Protein AF-A0A8H3IGP3-F1 (afdb_monomer_lite)

Foldseek 3Di:
DPQLCDPPCLQVVLCVVVCVPDDPPVDPFDDDFDDDPPDPDRPDNRDRPLLLVLLQLLCCVPVVGNCPVLLVLLVVPPDSVCLVVPAPADVQSVVLDDPHGDDDPVLNLSNARLRDFPCPVVLLVVQLQDDQDPFLDDDPPDDDPPPPQPLLVDDPVVVVVVLLPDAPVVLVVVCVVHVNSVGDDQVSLLVNCCVVPVLPVVSVVHDPVRGSSSVSSCCVPPVPPVRSSSVNNSRSSSSSNVSVVVSVVCVVVVVGDD

Radius of gyration: 22.92 Å; chains: 1; bounding box: 66×36×63 Å

Sequence (258 aa):
MGLIAYLMITSFYVVSSALKDQNPEQNSLTETSKTDEDAGGWCGLPFHPTCFEIFKKVSLLRLRSIDVQGFWSWRLLDDVNRFFEELPRELALTNGQGGMWHHEPGCEYLAANSVKVPGLPALLKAAETGSASKCIFPVPKDGKASDRDPFANFLAEIQFMIIDYLPAKDIASLRLCTRAVRQLPSILFRRLLLEEMPWMWEVKDMDVAKVDWHSFYFTVKFCRPDLKVLRNRKRVWKDVDEIVRRIEQLRSRGKIGS

Organism: NCBI:txid1903189

InterPro domains:
  IPR036047 F-box-like domain superfamily [SSF81383] (142-219)

Structure (mmCIF, N/CA/C/O backbone):
data_AF-A0A8H3IGP3-F1
#
_entry.id   AF-A0A8H3IGP3-F1
#
loop_
_atom_site.group_PDB
_atom_site.id
_atom_site.type_symbol
_atom_site.label_atom_id
_atom_site.label_alt_id
_atom_site.label_comp_id
_atom_site.label_asym_id
_atom_site.label_entity_id
_atom_site.label_seq_id
_atom_site.pdbx_PDB_ins_code
_atom_site.Cartn_x
_atom_site.Cartn_y
_atom_site.Cartn_z
_atom_site.occupancy
_atom_site.B_iso_or_equiv
_atom_site.auth_seq_id
_atom_site.auth_comp_id
_atom_site.auth_asym_id
_atom_site.auth_atom_id
_atom_site.pdbx_PDB_model_num
ATOM 1 N N . MET A 1 1 ? 19.200 10.216 -27.634 1.00 26.03 1 MET A N 1
ATOM 2 C CA . MET A 1 1 ? 19.762 9.021 -26.956 1.00 26.03 1 MET A CA 1
ATOM 3 C C . MET A 1 1 ? 19.964 9.234 -25.441 1.00 26.03 1 MET A C 1
ATOM 5 O O . MET A 1 1 ? 20.829 8.599 -24.863 1.00 26.03 1 MET A O 1
ATOM 9 N N . GLY A 1 2 ? 19.190 10.099 -24.762 1.00 29.45 2 GLY A N 1
ATOM 10 C CA . GLY A 1 2 ? 19.584 10.599 -23.428 1.00 29.45 2 GLY A CA 1
ATOM 11 C C . GLY A 1 2 ? 18.451 10.855 -22.433 1.00 29.45 2 GLY A C 1
ATOM 12 O O . GLY A 1 2 ? 18.566 11.764 -21.627 1.00 29.45 2 GLY A O 1
ATOM 13 N N . LEU A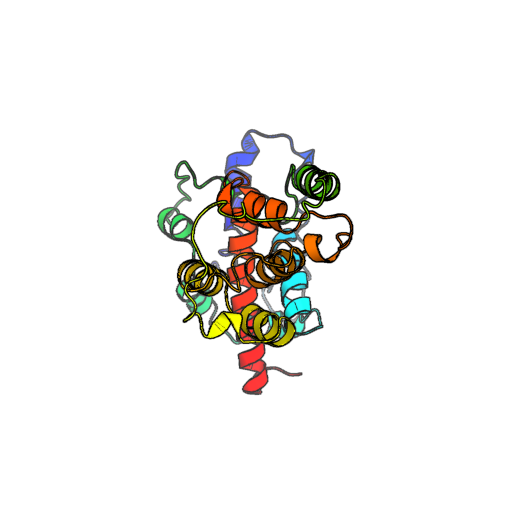 1 3 ? 17.355 10.095 -22.490 1.00 29.17 3 LEU A N 1
ATOM 14 C CA . LEU A 1 3 ? 16.208 10.287 -21.582 1.00 29.17 3 LEU A CA 1
ATOM 15 C C . LEU A 1 3 ? 15.751 9.009 -20.874 1.00 29.17 3 LEU A C 1
ATOM 17 O O . LEU A 1 3 ? 15.033 9.079 -19.888 1.00 29.17 3 LEU A O 1
ATOM 21 N N . ILE A 1 4 ? 16.247 7.843 -21.291 1.00 31.19 4 ILE A N 1
ATOM 22 C CA . ILE A 1 4 ? 15.875 6.537 -20.724 1.00 31.19 4 ILE A CA 1
ATOM 23 C C . ILE A 1 4 ? 16.269 6.432 -19.232 1.00 31.19 4 ILE A C 1
ATOM 25 O O . ILE A 1 4 ? 15.621 5.740 -18.457 1.00 31.19 4 ILE A O 1
ATOM 29 N N . ALA A 1 5 ? 17.269 7.205 -18.813 1.00 36.34 5 ALA A N 1
ATOM 30 C CA . ALA A 1 5 ? 17.799 7.304 -17.458 1.00 36.34 5 ALA A CA 1
ATOM 31 C C . ALA A 1 5 ? 16.848 7.904 -16.392 1.00 36.34 5 ALA A C 1
ATOM 33 O O . ALA A 1 5 ? 17.040 7.683 -15.197 1.00 36.34 5 ALA A O 1
ATOM 34 N N . TYR A 1 6 ? 15.838 8.692 -16.765 1.00 41.47 6 TYR A N 1
ATOM 35 C CA . TYR A 1 6 ? 15.361 9.757 -15.869 1.00 41.47 6 TYR A CA 1
ATOM 36 C C . TYR A 1 6 ? 14.462 9.328 -14.694 1.00 41.47 6 TYR A C 1
ATOM 38 O O . TYR A 1 6 ? 14.334 10.074 -13.729 1.00 41.47 6 TYR A O 1
ATOM 46 N N . LEU A 1 7 ? 13.866 8.132 -14.728 1.00 40.16 7 LEU A N 1
ATOM 47 C CA . LEU A 1 7 ? 13.000 7.635 -13.640 1.00 40.16 7 LEU A CA 1
ATOM 48 C C . LEU A 1 7 ? 13.732 6.823 -12.573 1.00 40.16 7 LEU A C 1
ATOM 50 O O . LEU A 1 7 ? 13.187 6.539 -11.509 1.00 40.16 7 LEU A O 1
ATOM 54 N N . MET A 1 8 ? 14.976 6.458 -12.860 1.00 40.56 8 MET A N 1
ATOM 55 C CA . MET A 1 8 ? 15.796 5.584 -12.022 1.00 40.56 8 MET A CA 1
ATOM 56 C C . MET A 1 8 ? 17.077 6.267 -11.582 1.00 40.56 8 MET A C 1
ATOM 58 O O . MET A 1 8 ? 17.562 6.031 -10.473 1.00 40.56 8 MET A O 1
ATOM 62 N N . ILE A 1 9 ? 17.524 7.244 -12.374 1.00 39.56 9 ILE A N 1
ATOM 63 C CA . ILE A 1 9 ? 18.550 8.187 -11.968 1.00 39.56 9 ILE A CA 1
ATOM 64 C C . ILE A 1 9 ? 18.095 9.128 -10.839 1.00 39.56 9 ILE A C 1
ATOM 66 O O . ILE A 1 9 ? 18.927 9.575 -10.059 1.00 39.56 9 ILE A O 1
ATOM 70 N N . THR A 1 10 ? 16.798 9.354 -10.631 1.00 42.22 10 THR A N 1
ATOM 71 C CA . THR A 1 10 ? 16.305 10.149 -9.488 1.00 42.22 10 THR A CA 1
ATOM 72 C C . THR A 1 10 ? 16.698 9.577 -8.126 1.00 42.22 10 THR A C 1
ATOM 74 O O . THR A 1 10 ? 16.877 10.340 -7.183 1.00 42.22 10 THR A O 1
ATOM 77 N N . SER A 1 11 ? 16.890 8.255 -8.015 1.00 34.97 11 SER A N 1
ATOM 78 C CA . SER A 1 11 ? 17.558 7.678 -6.844 1.00 34.97 11 SER A CA 1
ATOM 79 C C . SER A 1 11 ? 19.082 7.712 -6.993 1.00 34.97 11 SER A C 1
ATOM 81 O O . SER A 1 11 ? 19.737 8.090 -6.037 1.00 34.97 11 SER A O 1
ATOM 83 N N . PHE A 1 12 ? 19.671 7.429 -8.163 1.00 33.16 12 PHE A N 1
ATOM 84 C CA . PHE A 1 12 ? 21.139 7.421 -8.332 1.00 33.16 12 PHE A CA 1
ATOM 85 C C . PHE A 1 12 ? 21.844 8.779 -8.186 1.00 33.16 12 PHE A C 1
ATOM 87 O O . PHE A 1 12 ? 22.931 8.802 -7.625 1.00 33.16 12 PHE A O 1
ATOM 94 N N . TYR A 1 13 ? 21.307 9.899 -8.676 1.00 32.84 13 TYR A N 1
ATOM 95 C CA . TYR A 1 13 ? 22.006 11.194 -8.619 1.00 32.84 13 TYR A CA 1
ATOM 96 C C . TYR A 1 13 ? 21.892 11.849 -7.243 1.00 32.84 13 TYR A C 1
ATOM 98 O O . TYR A 1 13 ? 22.878 12.391 -6.754 1.00 32.84 13 TYR A O 1
ATOM 106 N N . VAL A 1 14 ? 20.733 11.728 -6.582 1.00 33.72 14 VAL A N 1
ATOM 107 C CA . VAL A 1 14 ? 20.566 12.204 -5.198 1.00 33.72 14 VAL A CA 1
ATOM 108 C C . VAL A 1 14 ? 21.409 11.358 -4.241 1.00 33.72 14 VAL A C 1
ATOM 110 O O . VAL A 1 14 ? 22.055 11.895 -3.346 1.00 33.72 14 VAL A O 1
ATOM 113 N N . VAL A 1 15 ? 21.476 10.043 -4.474 1.00 33.34 15 VAL A N 1
ATOM 114 C CA . VAL A 1 15 ? 22.382 9.143 -3.755 1.00 33.34 15 VAL A CA 1
ATOM 115 C C . VAL A 1 15 ? 23.840 9.484 -4.095 1.00 33.34 15 VAL A C 1
ATOM 117 O O . VAL A 1 15 ? 24.618 9.697 -3.186 1.00 33.34 15 VAL A O 1
ATOM 120 N N . SER A 1 16 ? 24.235 9.692 -5.352 1.00 28.70 16 SER A N 1
ATOM 121 C CA . SER A 1 16 ? 25.622 10.048 -5.715 1.00 28.70 16 SER A CA 1
ATOM 122 C C . SER A 1 16 ? 26.098 11.392 -5.136 1.00 28.70 16 SER A C 1
ATOM 124 O O . SER A 1 16 ? 27.253 11.496 -4.721 1.00 28.70 16 SER A O 1
ATOM 126 N N . SER A 1 17 ? 25.233 12.411 -5.049 1.00 29.52 17 SER A N 1
ATOM 127 C CA . SER A 1 17 ? 25.586 13.692 -4.423 1.00 29.52 17 SER A CA 1
ATOM 128 C C . SER A 1 17 ? 25.601 13.627 -2.893 1.00 29.52 17 SER A C 1
ATOM 130 O O . SER A 1 17 ? 26.438 14.284 -2.285 1.00 29.52 17 SER A O 1
ATOM 132 N N . ALA A 1 18 ? 24.715 12.835 -2.275 1.00 32.16 18 ALA A N 1
ATOM 133 C CA . ALA A 1 18 ? 24.644 12.664 -0.818 1.00 32.16 18 ALA A CA 1
ATOM 134 C C . ALA A 1 18 ? 25.643 11.623 -0.267 1.00 32.16 18 ALA A C 1
ATOM 136 O O . ALA A 1 18 ? 26.016 11.678 0.901 1.00 32.16 18 ALA A O 1
ATOM 137 N N . LEU A 1 19 ? 26.098 10.679 -1.096 1.00 32.84 19 LEU A N 1
ATOM 138 C CA . LEU A 1 19 ? 27.043 9.619 -0.728 1.00 32.84 19 LEU A CA 1
ATOM 139 C C . LEU A 1 19 ? 28.511 10.028 -0.808 1.00 32.84 19 LEU A C 1
ATOM 141 O O . LEU A 1 19 ? 29.363 9.248 -0.388 1.00 32.84 19 LEU A O 1
ATOM 145 N N . LYS A 1 20 ? 28.838 11.235 -1.285 1.00 36.94 20 LYS A N 1
ATOM 146 C CA . LYS A 1 20 ? 30.204 11.756 -1.110 1.00 36.94 20 LYS A CA 1
ATOM 147 C C . LYS A 1 20 ? 30.595 11.864 0.371 1.00 36.94 20 LYS A C 1
ATOM 149 O O . LYS A 1 20 ? 31.783 11.828 0.667 1.00 36.94 20 LYS A O 1
ATOM 154 N N . ASP A 1 21 ? 29.606 11.871 1.269 1.00 37.94 21 ASP A N 1
ATOM 155 C CA . ASP A 1 21 ? 29.795 12.034 2.709 1.00 37.94 21 ASP A CA 1
ATOM 156 C C . ASP A 1 21 ? 29.482 10.772 3.547 1.00 37.94 21 ASP A C 1
ATOM 158 O O . ASP A 1 21 ? 29.538 10.844 4.775 1.00 37.94 21 ASP A O 1
ATOM 162 N N . GLN A 1 22 ? 29.150 9.606 2.955 1.00 35.88 22 GLN A N 1
ATOM 163 C CA . GLN A 1 22 ? 28.781 8.406 3.738 1.00 35.88 22 GLN A CA 1
ATOM 164 C C . GLN A 1 22 ? 29.336 7.063 3.223 1.00 35.88 22 GLN A C 1
ATOM 166 O O . GLN A 1 22 ? 29.477 6.816 2.030 1.00 35.88 22 GLN A O 1
ATOM 171 N N . ASN A 1 23 ? 29.629 6.192 4.198 1.00 31.84 23 ASN A N 1
ATOM 172 C CA . ASN A 1 23 ? 30.356 4.918 4.131 1.00 31.84 23 ASN A CA 1
ATOM 173 C C . ASN A 1 23 ? 29.907 3.969 2.974 1.00 31.84 23 ASN A C 1
ATOM 175 O O . ASN A 1 23 ? 28.715 3.656 2.882 1.00 31.84 23 ASN A O 1
ATOM 179 N N . PRO A 1 24 ? 30.832 3.457 2.127 1.00 31.61 24 PRO A N 1
ATOM 180 C CA . PRO A 1 24 ? 30.522 2.685 0.911 1.00 31.61 24 PRO A CA 1
ATOM 181 C C . PRO A 1 24 ? 29.788 1.349 1.100 1.00 31.61 24 PRO A C 1
ATOM 183 O O . PRO A 1 24 ? 29.162 0.861 0.159 1.00 31.61 24 PRO A O 1
ATOM 186 N N . GLU A 1 25 ? 29.836 0.737 2.285 1.00 34.56 25 GLU A N 1
ATOM 187 C CA . GLU A 1 25 ? 29.343 -0.638 2.485 1.00 34.56 25 GLU A CA 1
ATOM 188 C C . GLU A 1 25 ? 27.811 -0.792 2.397 1.00 34.56 25 GLU A C 1
ATOM 190 O O . GLU A 1 25 ? 27.305 -1.903 2.244 1.00 34.56 25 GLU A O 1
ATOM 195 N N . GLN A 1 26 ? 27.040 0.301 2.435 1.00 38.56 26 GLN A N 1
ATOM 196 C CA . GLN A 1 26 ? 25.573 0.239 2.346 1.00 38.56 26 GLN A CA 1
ATOM 197 C C . GLN A 1 26 ? 25.018 0.255 0.907 1.00 38.56 26 GLN A C 1
ATOM 199 O O . GLN A 1 26 ? 23.823 -0.005 0.719 1.00 38.56 26 GLN A O 1
ATOM 204 N N . ASN A 1 27 ? 25.860 0.500 -0.106 1.00 38.00 27 ASN A N 1
ATOM 205 C CA . ASN A 1 27 ? 25.431 0.907 -1.452 1.00 38.00 27 ASN A CA 1
ATOM 206 C C . ASN A 1 27 ? 25.896 -0.028 -2.577 1.00 38.00 27 ASN A C 1
ATOM 208 O O . ASN A 1 27 ? 26.356 0.437 -3.616 1.00 38.00 27 ASN A O 1
ATOM 212 N N . SER A 1 28 ? 25.776 -1.345 -2.398 1.00 32.38 28 SER A N 1
ATOM 213 C CA . SER A 1 28 ? 26.110 -2.331 -3.438 1.00 32.38 28 SER A CA 1
ATOM 214 C C . SER A 1 28 ? 25.194 -2.196 -4.671 1.00 32.38 28 SER A C 1
ATOM 216 O O . SER A 1 28 ? 24.171 -2.870 -4.784 1.00 32.38 28 SER A O 1
ATOM 218 N N . LEU A 1 29 ? 25.561 -1.302 -5.589 1.00 36.09 29 LEU A N 1
ATOM 219 C CA . LEU A 1 29 ? 24.963 -1.098 -6.904 1.00 36.09 29 LEU A CA 1
ATOM 220 C C . LEU A 1 29 ? 25.736 -1.959 -7.908 1.00 36.09 29 LEU A C 1
ATOM 222 O O . LEU A 1 29 ? 26.870 -1.644 -8.252 1.00 36.09 29 LEU A O 1
ATOM 226 N N . THR A 1 30 ? 25.145 -3.059 -8.366 1.00 28.23 30 THR A N 1
ATOM 227 C CA . THR A 1 30 ? 25.628 -3.790 -9.547 1.00 28.23 30 THR A CA 1
ATOM 228 C C . THR A 1 30 ? 24.616 -3.582 -10.663 1.00 28.23 30 THR A C 1
ATOM 230 O O . THR A 1 30 ? 23.508 -4.118 -10.628 1.00 28.23 30 THR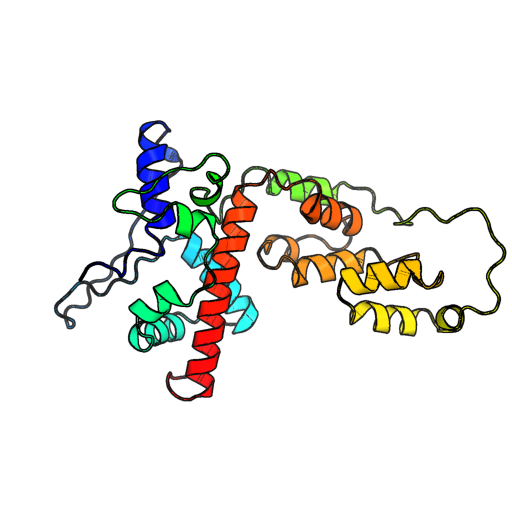 A O 1
ATOM 233 N N . GLU A 1 31 ? 24.967 -2.734 -11.629 1.00 34.34 31 GLU A N 1
ATOM 234 C CA . GLU A 1 31 ? 24.217 -2.616 -12.877 1.00 34.34 31 GLU A CA 1
ATOM 235 C C . GLU A 1 31 ? 24.351 -3.936 -13.642 1.00 34.34 31 GLU A C 1
ATOM 237 O O . GLU A 1 31 ? 25.454 -4.402 -13.918 1.00 34.34 31 GLU A O 1
ATOM 242 N N . THR A 1 32 ? 23.224 -4.571 -13.956 1.00 29.44 32 THR A N 1
ATOM 243 C CA . THR A 1 32 ? 23.191 -5.750 -14.825 1.00 29.44 32 THR A CA 1
ATOM 244 C C . THR A 1 32 ? 22.806 -5.289 -16.223 1.00 29.44 32 THR A C 1
ATOM 246 O O . THR A 1 32 ? 21.633 -5.077 -16.519 1.00 29.44 32 THR A O 1
ATOM 249 N N . SER A 1 33 ? 23.803 -5.089 -17.084 1.00 36.19 33 SER A N 1
ATOM 250 C CA . SER A 1 33 ? 23.596 -4.912 -18.520 1.00 36.19 33 SER A CA 1
ATOM 251 C C . SER A 1 33 ? 23.669 -6.275 -19.214 1.00 36.19 33 SER A C 1
ATOM 253 O O . SER A 1 33 ? 24.531 -7.100 -18.918 1.00 36.19 33 SER A O 1
ATOM 255 N N . LYS A 1 34 ? 22.736 -6.533 -20.133 1.00 30.97 34 LYS A N 1
ATOM 256 C CA . LYS A 1 34 ? 22.867 -7.582 -21.148 1.00 30.97 34 LYS A CA 1
ATOM 257 C C . LYS A 1 34 ? 23.087 -6.892 -22.488 1.00 30.97 34 LYS A C 1
ATOM 259 O O . LYS A 1 34 ? 22.382 -5.939 -22.808 1.00 30.97 34 LYS A O 1
ATOM 264 N N . THR A 1 35 ? 24.079 -7.358 -23.229 1.00 29.64 35 THR A N 1
ATOM 265 C CA . THR A 1 35 ? 24.344 -6.966 -24.612 1.00 29.64 35 THR A CA 1
ATOM 266 C C . THR A 1 35 ? 23.502 -7.846 -25.530 1.00 29.64 35 THR A C 1
ATOM 268 O O . THR A 1 35 ? 23.742 -9.049 -25.588 1.00 29.64 35 THR A O 1
ATOM 271 N N . ASP A 1 36 ? 22.523 -7.263 -26.219 1.00 34.19 36 ASP A N 1
ATOM 272 C CA . ASP A 1 36 ? 21.964 -7.862 -27.435 1.00 34.19 36 ASP A CA 1
ATOM 273 C C . ASP A 1 36 ? 22.775 -7.319 -28.615 1.00 34.19 36 ASP A C 1
ATOM 275 O O . ASP A 1 36 ? 22.829 -6.108 -28.830 1.00 34.19 36 ASP A O 1
ATOM 279 N N . GLU A 1 37 ? 23.447 -8.208 -29.346 1.00 40.22 37 GLU A N 1
ATOM 280 C CA . GLU A 1 37 ? 24.341 -7.856 -30.460 1.00 40.22 37 GLU A CA 1
ATOM 281 C C . GLU A 1 37 ? 23.575 -7.399 -31.722 1.00 40.22 37 GLU A C 1
ATOM 283 O O . GLU A 1 37 ? 24.153 -6.747 -32.589 1.00 40.22 37 GLU A O 1
ATOM 288 N N . ASP A 1 38 ? 22.258 -7.639 -31.788 1.00 43.19 38 ASP A N 1
ATOM 289 C CA . ASP A 1 38 ? 21.421 -7.372 -32.971 1.00 43.19 38 ASP A CA 1
ATOM 290 C C . ASP A 1 38 ? 20.721 -5.998 -32.971 1.00 43.19 38 ASP A C 1
ATOM 292 O O . ASP A 1 38 ? 20.139 -5.581 -33.975 1.00 43.19 38 ASP A O 1
ATOM 296 N N . ALA A 1 39 ? 20.789 -5.249 -31.868 1.00 39.47 39 ALA A N 1
ATOM 297 C CA . ALA A 1 39 ? 20.313 -3.871 -31.797 1.00 39.47 39 ALA A CA 1
ATOM 298 C C . ALA A 1 39 ? 21.533 -2.958 -31.664 1.00 39.47 39 ALA A C 1
ATOM 300 O O . ALA A 1 39 ? 22.191 -2.970 -30.631 1.00 39.47 39 ALA A O 1
ATOM 301 N N . GLY A 1 40 ? 21.855 -2.174 -32.699 1.00 35.12 40 GLY A N 1
ATOM 302 C CA . GLY A 1 40 ? 23.008 -1.258 -32.759 1.00 35.12 40 GLY A CA 1
ATOM 303 C C . GLY A 1 40 ? 22.987 -0.105 -31.738 1.00 35.12 40 GLY A C 1
ATOM 304 O O . GLY A 1 40 ? 23.006 1.067 -32.108 1.00 35.12 40 GLY A O 1
ATOM 305 N N . GLY A 1 41 ? 22.941 -0.426 -30.449 1.00 40.69 41 GLY A N 1
ATOM 306 C CA . GLY A 1 41 ? 22.909 0.479 -29.314 1.00 40.69 41 GLY A CA 1
ATOM 307 C C . GLY A 1 41 ? 22.442 -0.250 -28.055 1.00 40.69 41 GLY A C 1
ATOM 308 O O . GLY A 1 41 ? 21.506 -1.042 -28.100 1.00 40.69 41 GLY A O 1
ATOM 309 N N . TRP A 1 42 ? 23.080 0.052 -26.921 1.00 40.91 42 TRP A N 1
ATOM 310 C CA . TRP A 1 42 ? 22.739 -0.452 -25.589 1.00 40.91 42 TRP A CA 1
ATOM 311 C C . TRP A 1 42 ? 21.278 -0.141 -25.243 1.00 40.91 42 TRP A C 1
ATOM 313 O O . TRP A 1 42 ? 20.946 0.900 -24.675 1.00 40.91 42 TRP A O 1
ATOM 323 N N . CYS A 1 43 ? 20.385 -1.056 -25.590 1.00 49.38 43 CYS A N 1
ATOM 324 C CA . CYS A 1 43 ? 18.982 -1.008 -25.234 1.00 49.38 43 CYS A CA 1
ATOM 325 C C . CYS A 1 43 ? 18.838 -1.632 -23.841 1.00 49.38 43 CYS A C 1
ATOM 327 O O . CYS A 1 43 ? 18.303 -2.716 -23.671 1.00 49.38 43 CYS A O 1
ATOM 329 N N . GLY A 1 44 ? 19.404 -0.985 -22.824 1.00 51.66 44 GLY A N 1
ATOM 330 C CA . GLY A 1 44 ? 19.150 -1.328 -21.429 1.00 51.66 44 GLY A CA 1
ATOM 331 C C . GLY A 1 44 ? 17.968 -0.515 -20.918 1.00 51.66 44 GLY A C 1
ATOM 332 O O . GLY A 1 44 ? 17.901 0.693 -21.147 1.00 51.66 44 GLY A O 1
ATOM 333 N N . LEU A 1 45 ? 17.041 -1.146 -20.200 1.00 54.81 45 LEU A N 1
ATOM 334 C CA . LEU A 1 45 ? 16.098 -0.402 -19.371 1.00 54.81 45 LEU A CA 1
ATOM 335 C C . LEU A 1 45 ? 16.804 -0.154 -18.028 1.00 54.81 45 LEU A C 1
ATOM 337 O O . LEU A 1 45 ? 17.114 -1.130 -17.347 1.00 54.81 45 LEU A O 1
ATOM 341 N N . PRO A 1 46 ? 17.118 1.100 -17.647 1.00 56.12 46 PRO A N 1
ATOM 342 C CA . PRO A 1 46 ? 17.833 1.414 -16.419 1.00 56.12 46 PRO A CA 1
ATOM 343 C C . PRO A 1 46 ? 16.901 1.142 -15.244 1.00 56.12 46 PRO A C 1
ATOM 345 O O . PRO A 1 46 ? 16.116 1.970 -14.813 1.00 56.12 46 PRO A O 1
ATOM 348 N N . PHE A 1 47 ? 16.977 -0.107 -14.828 1.00 62.97 47 PHE A N 1
ATOM 349 C CA . PHE A 1 47 ? 16.412 -0.857 -13.728 1.00 62.97 47 PHE A CA 1
ATOM 350 C C . PHE A 1 47 ? 17.114 -0.735 -12.357 1.00 62.97 47 PHE A C 1
ATOM 352 O O . PHE A 1 47 ? 17.838 -1.672 -12.039 1.00 62.97 47 PHE A O 1
ATOM 359 N N . HIS A 1 48 ? 17.041 0.329 -11.540 1.00 70.81 48 HIS A N 1
ATOM 360 C CA . HIS A 1 48 ? 17.619 0.232 -10.183 1.00 70.81 48 HIS A CA 1
ATOM 361 C C . HIS A 1 48 ? 17.041 -1.004 -9.456 1.00 70.81 48 HIS A C 1
ATOM 363 O O . HIS A 1 48 ? 15.809 -1.138 -9.388 1.00 70.81 48 HIS A O 1
ATOM 369 N N . PRO A 1 49 ? 17.878 -1.902 -8.893 1.00 79.62 49 PRO A N 1
ATOM 370 C CA . PRO A 1 49 ? 17.408 -3.179 -8.360 1.00 79.62 49 PRO A CA 1
ATOM 371 C C . PRO A 1 49 ? 16.280 -3.055 -7.330 1.00 79.62 49 PRO A C 1
ATOM 373 O O . PRO A 1 49 ? 15.346 -3.852 -7.341 1.00 79.62 49 PRO A O 1
ATOM 376 N N . THR A 1 50 ? 16.284 -2.019 -6.484 1.00 82.44 50 THR A N 1
ATOM 377 C CA . THR A 1 50 ? 15.233 -1.849 -5.462 1.00 82.44 50 THR A CA 1
ATOM 378 C C . THR A 1 50 ? 13.873 -1.496 -6.060 1.00 82.44 50 THR A C 1
ATOM 380 O O . THR A 1 50 ? 12.838 -1.903 -5.539 1.00 82.44 50 THR A O 1
ATOM 383 N N . CYS A 1 51 ? 13.846 -0.758 -7.168 1.00 82.44 51 CYS A N 1
ATOM 384 C CA . CYS A 1 51 ? 12.610 -0.492 -7.892 1.00 82.44 51 CYS A CA 1
ATOM 385 C C . CYS A 1 51 ? 12.147 -1.754 -8.629 1.00 82.44 51 CYS A C 1
ATOM 387 O O . CYS A 1 51 ? 10.943 -2.001 -8.685 1.00 82.44 51 CYS A O 1
ATOM 389 N N . PHE A 1 52 ? 13.075 -2.594 -9.122 1.00 85.50 52 PHE A N 1
ATOM 390 C CA . PHE A 1 52 ? 12.733 -3.899 -9.710 1.00 85.50 52 PHE A CA 1
ATOM 391 C C . PHE A 1 52 ? 12.043 -4.814 -8.705 1.00 85.50 52 PHE A C 1
ATOM 393 O O . PHE A 1 52 ? 11.057 -5.467 -9.036 1.00 85.50 52 PHE A O 1
ATOM 400 N N . GLU A 1 53 ? 12.503 -4.821 -7.453 1.00 89.00 53 GLU A N 1
ATOM 401 C CA . GLU A 1 53 ? 11.813 -5.541 -6.382 1.00 89.00 53 GLU A CA 1
ATOM 402 C C . GLU A 1 53 ? 10.361 -5.083 -6.230 1.00 89.00 53 GLU A C 1
ATOM 404 O O . GLU A 1 53 ? 9.461 -5.918 -6.138 1.00 89.00 53 GLU A O 1
ATOM 409 N N . ILE A 1 54 ? 10.108 -3.772 -6.270 1.00 90.75 54 ILE A N 1
ATOM 410 C CA . ILE A 1 54 ? 8.745 -3.231 -6.195 1.00 90.75 54 ILE A CA 1
ATOM 411 C C . ILE A 1 54 ? 7.925 -3.656 -7.415 1.00 90.75 54 ILE A C 1
ATOM 413 O O . ILE A 1 54 ? 6.794 -4.107 -7.242 1.00 90.75 54 ILE A O 1
ATOM 417 N N . PHE A 1 55 ? 8.500 -3.613 -8.621 1.00 90.12 55 PHE A N 1
ATOM 418 C CA . PHE A 1 55 ? 7.860 -4.152 -9.825 1.00 90.12 55 PHE A CA 1
ATOM 419 C C . PHE A 1 55 ? 7.440 -5.607 -9.651 1.00 90.12 55 PHE A C 1
ATOM 421 O O . PHE A 1 55 ? 6.278 -5.932 -9.884 1.00 90.12 55 PHE A O 1
ATOM 428 N N . LYS A 1 56 ? 8.326 -6.474 -9.153 1.00 91.81 56 LYS A N 1
ATOM 429 C CA . LYS A 1 56 ? 7.976 -7.875 -8.885 1.00 91.81 56 LYS A CA 1
ATOM 430 C C . LYS A 1 56 ? 6.796 -7.987 -7.920 1.00 91.81 56 LYS A C 1
ATOM 432 O O . LYS A 1 56 ? 5.893 -8.783 -8.164 1.00 91.81 56 LYS A O 1
ATOM 437 N N . LYS A 1 57 ? 6.768 -7.186 -6.847 1.00 93.69 57 LYS A N 1
ATOM 438 C CA . LYS A 1 57 ? 5.669 -7.195 -5.863 1.00 93.69 57 LYS A CA 1
ATOM 439 C C . LYS A 1 57 ? 4.340 -6.739 -6.470 1.00 93.69 57 LYS A C 1
ATOM 441 O O . LYS A 1 57 ? 3.328 -7.400 -6.246 1.00 93.69 57 LYS A O 1
ATOM 446 N N . VAL A 1 58 ? 4.340 -5.652 -7.240 1.00 93.75 58 VAL A N 1
ATOM 447 C CA . VAL A 1 58 ? 3.140 -5.122 -7.909 1.00 93.75 58 VAL A CA 1
ATOM 448 C C . VAL A 1 58 ? 2.653 -6.079 -8.998 1.00 93.75 58 VAL A C 1
ATOM 450 O O . VAL A 1 58 ? 1.469 -6.406 -9.045 1.00 93.75 58 VAL A O 1
ATOM 453 N N . SER A 1 59 ? 3.563 -6.588 -9.830 1.00 92.44 59 SER A N 1
ATOM 454 C CA . SER A 1 59 ? 3.252 -7.552 -10.887 1.00 92.44 59 SER A CA 1
ATOM 455 C C . SER A 1 59 ? 2.625 -8.819 -10.304 1.00 92.44 59 SER A C 1
ATOM 457 O O . SER A 1 59 ? 1.557 -9.231 -10.744 1.00 92.44 59 SER A O 1
ATOM 459 N N . LEU A 1 60 ? 3.202 -9.385 -9.237 1.00 93.06 60 LEU A N 1
ATOM 460 C CA . LEU A 1 60 ? 2.612 -10.532 -8.539 1.00 93.06 60 LEU A CA 1
ATOM 461 C C . LE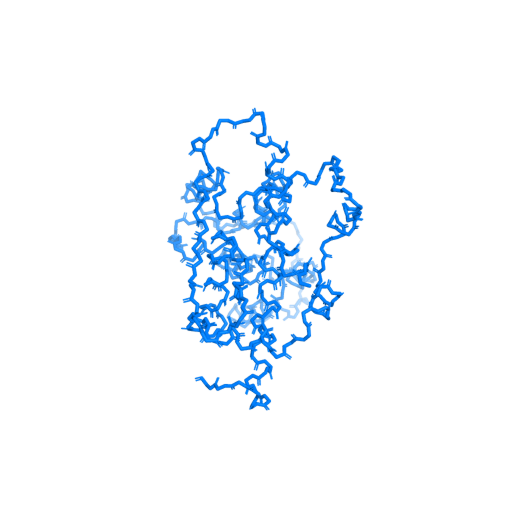U A 1 60 ? 1.238 -10.217 -7.936 1.00 93.06 60 LEU A C 1
ATOM 463 O O . LEU A 1 60 ? 0.360 -11.080 -7.932 1.00 93.06 60 LEU A O 1
ATOM 467 N N . LEU A 1 61 ? 1.041 -9.000 -7.419 1.00 91.12 61 LEU A N 1
ATOM 468 C CA . LEU A 1 61 ? -0.233 -8.592 -6.832 1.00 91.12 61 LEU A CA 1
ATOM 469 C C . LEU A 1 61 ? -1.352 -8.520 -7.878 1.00 91.12 61 LEU A C 1
ATOM 471 O O . LEU A 1 61 ? -2.447 -9.010 -7.612 1.00 91.12 61 LEU A O 1
ATOM 475 N N . ARG A 1 62 ? -1.079 -7.914 -9.038 1.00 90.88 62 ARG A N 1
ATOM 476 C CA . ARG A 1 62 ? -2.082 -7.648 -10.081 1.00 90.88 62 ARG A CA 1
ATOM 477 C C . ARG A 1 62 ? -2.216 -8.791 -11.079 1.00 90.88 62 ARG A C 1
ATOM 479 O O . ARG A 1 62 ? -3.311 -9.288 -11.310 1.00 90.88 62 ARG A O 1
ATOM 486 N N . LEU A 1 63 ? -1.085 -9.231 -11.628 1.00 90.38 63 LEU A N 1
ATOM 487 C CA . LEU A 1 63 ? -1.008 -10.173 -12.746 1.00 90.38 63 LEU A CA 1
ATOM 488 C C . LEU A 1 63 ? -0.846 -11.626 -12.300 1.00 90.38 63 LEU A C 1
ATOM 490 O O . LEU A 1 63 ? -0.925 -12.528 -13.127 1.00 90.38 63 LEU A O 1
ATOM 494 N N . ARG A 1 64 ? -0.582 -11.870 -11.006 1.00 92.00 64 ARG A N 1
ATOM 495 C CA . ARG A 1 64 ? -0.243 -13.196 -10.444 1.00 92.00 64 ARG A CA 1
ATOM 496 C C . ARG A 1 64 ? 1.040 -13.820 -11.008 1.00 92.00 64 ARG A C 1
ATOM 498 O O . ARG A 1 64 ? 1.388 -14.936 -10.636 1.00 92.00 64 ARG A O 1
ATOM 505 N N . SER A 1 65 ? 1.777 -13.086 -11.833 1.00 92.00 65 SER A N 1
ATOM 506 C CA . SER A 1 65 ? 3.061 -13.464 -12.417 1.00 92.00 65 SER A CA 1
ATOM 507 C C . SER A 1 65 ? 4.002 -12.256 -12.428 1.00 92.00 65 SER A C 1
ATOM 509 O O . SER A 1 65 ? 3.570 -11.113 -12.263 1.00 92.00 65 SER A O 1
ATOM 511 N N . ILE A 1 66 ? 5.307 -12.496 -12.575 1.00 91.12 66 ILE A N 1
ATOM 512 C CA . ILE A 1 66 ? 6.294 -11.429 -12.781 1.00 91.12 66 ILE A CA 1
ATOM 513 C C . ILE A 1 66 ? 6.421 -11.206 -14.289 1.00 91.12 66 ILE A C 1
ATOM 515 O O . ILE A 1 66 ? 7.099 -11.963 -14.980 1.00 91.12 66 ILE A O 1
ATOM 519 N N . ASP A 1 67 ? 5.761 -10.170 -14.796 1.00 86.38 67 ASP A N 1
ATOM 520 C CA . ASP A 1 67 ? 5.583 -9.945 -16.228 1.00 86.38 67 ASP A CA 1
ATOM 521 C C . ASP A 1 67 ? 6.706 -9.089 -16.830 1.00 86.38 67 ASP A C 1
ATOM 523 O O . ASP A 1 67 ? 6.522 -7.937 -17.230 1.00 86.38 67 ASP A O 1
ATOM 527 N N . VAL A 1 68 ? 7.915 -9.656 -16.866 1.00 86.25 68 VAL A N 1
ATOM 528 C CA . VAL A 1 68 ? 9.094 -8.975 -17.431 1.00 86.25 68 VAL A CA 1
ATOM 529 C C . VAL A 1 68 ? 8.909 -8.692 -18.926 1.00 86.25 68 VAL A C 1
ATOM 531 O O . VAL A 1 68 ? 9.348 -7.652 -19.415 1.00 86.25 68 VAL A O 1
ATOM 534 N N . GLN A 1 69 ? 8.225 -9.584 -19.647 1.00 82.12 69 GLN A N 1
ATOM 535 C CA . GLN A 1 69 ? 7.977 -9.439 -21.083 1.00 82.12 69 GLN A CA 1
ATOM 536 C C . GLN A 1 69 ? 6.964 -8.336 -21.380 1.00 82.12 69 GLN A C 1
ATOM 538 O O . GLN A 1 69 ? 7.198 -7.509 -22.262 1.00 82.12 69 GLN A O 1
ATOM 543 N N . GLY A 1 70 ? 5.873 -8.265 -20.617 1.00 82.56 70 GLY A N 1
ATOM 544 C CA . GLY A 1 70 ? 4.915 -7.171 -20.700 1.00 82.56 70 GLY A CA 1
ATOM 545 C C . GLY A 1 70 ? 5.560 -5.834 -20.357 1.00 82.56 70 GLY A C 1
ATOM 546 O O . GLY A 1 70 ? 5.315 -4.849 -21.046 1.00 82.56 70 GLY A O 1
ATOM 547 N N . PHE A 1 71 ? 6.458 -5.806 -19.369 1.00 81.62 71 PHE A N 1
ATOM 548 C CA . PHE A 1 71 ? 7.220 -4.609 -19.015 1.00 81.62 71 PHE A CA 1
ATOM 549 C C . PHE A 1 71 ? 8.155 -4.146 -20.140 1.00 81.62 71 PHE A C 1
ATOM 551 O O . PHE A 1 71 ? 8.169 -2.962 -20.482 1.00 81.62 71 PHE A O 1
ATOM 558 N N . TRP A 1 72 ? 8.873 -5.075 -20.773 1.00 78.94 72 TRP A N 1
ATOM 559 C CA . TRP A 1 72 ? 9.701 -4.781 -21.941 1.00 78.94 72 TRP A CA 1
ATOM 560 C C . TRP A 1 72 ? 8.875 -4.291 -23.135 1.00 78.94 72 TRP A C 1
ATOM 562 O O . TRP A 1 72 ? 9.183 -3.273 -23.751 1.00 78.94 72 TRP A O 1
ATOM 572 N N . SER A 1 73 ? 7.774 -4.979 -23.425 1.00 80.81 73 SER A N 1
ATOM 573 C CA . SER A 1 73 ? 6.892 -4.652 -24.544 1.00 80.81 73 SER A CA 1
ATOM 574 C C . SER A 1 73 ? 6.209 -3.301 -24.347 1.00 80.81 73 SER A C 1
ATOM 576 O O . SER A 1 73 ? 6.135 -2.502 -25.276 1.00 80.81 73 SER A O 1
ATOM 578 N N . TRP A 1 74 ? 5.763 -3.003 -23.124 1.00 80.06 74 TRP A N 1
ATOM 579 C CA . TRP A 1 74 ? 5.253 -1.684 -22.762 1.00 80.06 74 TRP A CA 1
ATOM 580 C C . TRP A 1 74 ? 6.318 -0.605 -22.974 1.00 80.06 74 TRP A C 1
ATOM 582 O O . TRP A 1 74 ? 6.015 0.408 -23.596 1.00 80.06 74 TRP A O 1
ATOM 592 N N . ARG A 1 75 ? 7.577 -0.839 -22.576 1.00 74.50 75 ARG A N 1
ATOM 593 C CA . ARG A 1 75 ? 8.671 0.103 -22.848 1.00 74.50 75 ARG A CA 1
ATOM 594 C C . ARG A 1 75 ? 8.861 0.359 -24.344 1.00 74.50 75 ARG A C 1
ATOM 596 O O . ARG A 1 75 ? 9.154 1.494 -24.707 1.00 74.50 75 ARG A O 1
ATOM 603 N N . LEU A 1 76 ? 8.775 -0.667 -25.187 1.00 75.31 76 LEU A N 1
ATOM 604 C CA . LEU A 1 76 ? 8.977 -0.530 -26.634 1.00 75.31 76 LEU A CA 1
ATOM 605 C C . LEU A 1 76 ? 7.808 0.173 -27.336 1.00 75.31 76 LEU A C 1
ATOM 607 O O . LEU A 1 76 ? 8.026 0.877 -28.319 1.00 75.31 76 LEU A O 1
ATOM 611 N N . LEU A 1 77 ? 6.582 -0.038 -26.852 1.00 73.38 77 LEU A N 1
ATOM 612 C CA . LEU A 1 77 ? 5.355 0.435 -27.496 1.00 73.38 77 LEU A CA 1
ATOM 613 C C . LEU A 1 77 ? 4.850 1.778 -26.972 1.00 73.38 77 LEU A C 1
ATOM 615 O O . LEU A 1 77 ? 4.168 2.491 -27.710 1.00 73.38 77 LEU A O 1
ATOM 619 N N . ASP A 1 78 ? 5.104 2.094 -25.704 1.00 66.31 78 ASP A N 1
ATOM 620 C CA . ASP A 1 78 ? 4.739 3.385 -25.132 1.00 66.31 78 ASP A CA 1
ATOM 621 C C . ASP A 1 78 ? 5.789 4.423 -25.544 1.00 66.31 78 ASP A C 1
ATOM 623 O O . ASP A 1 78 ? 6.997 4.164 -25.514 1.00 66.31 78 ASP A O 1
ATOM 627 N N . ASP A 1 79 ? 5.333 5.606 -25.956 1.00 63.47 79 ASP A N 1
ATOM 628 C CA . ASP A 1 79 ? 6.248 6.706 -26.246 1.00 63.47 79 ASP A CA 1
ATOM 629 C C . ASP A 1 79 ? 6.933 7.086 -24.933 1.00 63.47 79 ASP A C 1
ATOM 631 O O . ASP A 1 79 ? 6.309 7.567 -23.986 1.00 63.47 79 ASP A O 1
ATOM 635 N N . VAL A 1 80 ? 8.237 6.838 -24.864 1.00 52.06 80 VAL A N 1
ATOM 636 C CA . VAL A 1 80 ? 9.049 7.087 -23.670 1.00 52.06 80 VAL A CA 1
ATOM 637 C C . VAL A 1 80 ? 8.938 8.533 -23.213 1.00 52.06 80 VAL A C 1
ATOM 639 O O . VAL A 1 80 ? 9.052 8.790 -22.023 1.00 52.06 80 VAL A O 1
ATOM 642 N N . ASN A 1 81 ? 8.710 9.475 -24.131 1.00 50.84 81 ASN A N 1
ATOM 643 C CA . ASN A 1 81 ? 8.544 10.880 -23.774 1.00 50.84 81 ASN A CA 1
ATOM 644 C C . ASN A 1 81 ? 7.188 11.113 -23.095 1.00 50.84 81 ASN A C 1
ATOM 646 O O . ASN A 1 81 ? 7.130 11.736 -22.037 1.00 50.84 81 ASN A O 1
ATOM 650 N N . ARG A 1 82 ? 6.123 10.492 -23.617 1.00 56.47 82 ARG A N 1
ATOM 651 C CA . ARG A 1 82 ? 4.790 10.482 -22.998 1.00 56.47 82 ARG A CA 1
ATOM 652 C C . ARG A 1 82 ? 4.807 9.845 -21.604 1.00 56.47 82 ARG A C 1
ATOM 654 O O . ARG A 1 82 ? 4.139 10.320 -20.691 1.00 56.47 82 ARG A O 1
ATOM 661 N N . PHE A 1 83 ? 5.618 8.809 -21.409 1.00 54.50 83 PHE A N 1
ATOM 662 C CA . PHE A 1 83 ? 5.834 8.185 -20.103 1.00 54.50 83 PHE A CA 1
ATOM 663 C C . PHE A 1 83 ? 6.386 9.160 -19.046 1.00 54.50 83 PHE A C 1
ATOM 665 O O . PHE A 1 83 ? 5.953 9.113 -17.894 1.00 54.50 83 PHE A O 1
ATOM 672 N N . PHE A 1 84 ? 7.298 10.068 -19.416 1.00 53.12 84 PHE A N 1
ATOM 673 C CA . PHE A 1 84 ? 7.846 11.054 -18.475 1.00 53.12 84 PHE A CA 1
ATOM 674 C C . PHE A 1 84 ? 6.864 12.173 -18.123 1.00 53.12 84 PHE A C 1
ATOM 676 O O . PHE A 1 84 ? 6.974 12.738 -17.035 1.00 53.12 84 PHE A O 1
ATOM 683 N N . GLU A 1 85 ? 5.927 12.493 -19.012 1.00 56.72 85 GLU A N 1
ATOM 684 C CA . GLU A 1 85 ? 4.977 13.595 -18.833 1.00 56.72 85 GLU A CA 1
ATOM 685 C C . GLU A 1 85 ? 3.664 13.156 -18.166 1.00 56.72 85 GLU A C 1
ATOM 687 O O . GLU A 1 85 ? 3.083 13.927 -17.405 1.00 56.72 85 GLU A O 1
ATOM 692 N N . GLU A 1 86 ? 3.215 11.916 -18.393 1.00 62.62 86 GLU A N 1
ATOM 693 C CA . GLU A 1 86 ? 1.885 11.448 -17.968 1.00 62.62 86 GLU A CA 1
ATOM 694 C C . GLU A 1 86 ? 1.865 10.578 -16.702 1.00 62.62 86 GLU A C 1
ATOM 696 O O . GLU A 1 86 ? 0.783 10.255 -16.202 1.00 62.62 86 GLU A O 1
ATOM 701 N N . LEU A 1 87 ? 3.019 10.159 -16.169 1.00 64.19 87 LEU A N 1
ATOM 702 C CA . LEU A 1 87 ? 3.035 9.491 -14.867 1.00 64.19 87 LEU A CA 1
ATOM 703 C C . LEU A 1 87 ? 2.700 10.490 -13.746 1.00 64.19 87 LEU A C 1
ATOM 705 O O . LEU A 1 87 ? 3.208 11.614 -13.754 1.00 64.19 87 LEU A O 1
ATOM 709 N N . PRO A 1 88 ? 1.911 10.088 -12.733 1.00 58.22 88 PRO A N 1
ATOM 710 C CA . PRO A 1 88 ? 1.609 10.929 -11.581 1.00 58.22 88 PRO A CA 1
ATOM 711 C C . PRO A 1 88 ? 2.866 11.154 -10.725 1.00 58.22 88 PRO A C 1
ATOM 713 O O . PRO A 1 88 ? 3.113 10.439 -9.756 1.00 58.22 88 PRO A O 1
ATOM 716 N N . ARG A 1 89 ? 3.671 12.165 -11.073 1.00 66.81 89 ARG A N 1
ATOM 717 C CA . ARG A 1 89 ? 4.892 12.508 -10.336 1.00 66.81 89 ARG A CA 1
ATOM 718 C C . ARG A 1 89 ? 4.573 13.259 -9.048 1.00 66.81 89 ARG A C 1
ATOM 720 O O . ARG A 1 89 ? 3.696 14.120 -8.996 1.00 66.81 89 ARG A O 1
ATOM 727 N N . GLU A 1 90 ? 5.312 12.936 -7.990 1.00 68.69 90 GLU A N 1
ATOM 728 C CA . GLU A 1 90 ? 5.271 13.715 -6.753 1.00 68.69 90 GLU A CA 1
ATOM 729 C C . GLU A 1 90 ? 5.849 15.111 -7.020 1.00 68.69 90 GLU A C 1
ATOM 731 O O . GLU A 1 90 ? 6.913 15.226 -7.623 1.00 68.69 90 GLU A O 1
ATOM 736 N N . LEU A 1 91 ? 5.166 16.165 -6.559 1.00 67.94 91 LEU A N 1
ATOM 737 C CA . LEU A 1 91 ? 5.541 17.566 -6.818 1.00 67.94 91 LEU A CA 1
ATOM 738 C C . LEU A 1 91 ? 7.001 17.877 -6.461 1.00 67.94 91 LEU A C 1
ATOM 740 O O . LEU A 1 91 ? 7.653 18.641 -7.159 1.00 67.94 91 LEU A O 1
ATOM 744 N N . ALA A 1 92 ? 7.536 17.228 -5.424 1.00 68.69 92 ALA A N 1
ATOM 745 C CA . ALA A 1 92 ? 8.936 17.349 -5.022 1.00 68.69 92 ALA A CA 1
ATOM 746 C C . ALA A 1 92 ? 9.930 16.963 -6.135 1.00 68.69 92 ALA A C 1
ATOM 748 O O . ALA A 1 92 ? 11.004 17.546 -6.235 1.00 68.69 92 ALA A O 1
ATOM 749 N N . LEU A 1 93 ? 9.576 15.996 -6.990 1.00 69.06 93 LEU A N 1
ATOM 750 C CA . LEU A 1 93 ? 10.388 15.637 -8.154 1.00 69.06 93 LEU A CA 1
ATOM 751 C C . LEU A 1 93 ? 10.311 16.714 -9.231 1.00 69.06 93 LEU A C 1
ATOM 753 O O . LEU A 1 93 ? 11.327 17.023 -9.838 1.00 69.06 93 LEU A O 1
ATOM 757 N N . THR A 1 94 ? 9.129 17.284 -9.458 1.00 69.69 94 THR A N 1
ATOM 758 C CA . THR A 1 94 ? 8.929 18.351 -10.445 1.00 69.69 94 THR A CA 1
ATOM 759 C C . THR A 1 94 ? 9.640 19.639 -10.034 1.00 69.69 94 THR A C 1
ATOM 761 O O . THR A 1 94 ? 10.267 20.273 -10.872 1.00 69.69 94 THR A O 1
ATOM 764 N N . ASN A 1 95 ? 9.615 19.994 -8.748 1.00 68.44 95 ASN A N 1
ATOM 765 C CA . ASN A 1 95 ? 10.313 21.172 -8.226 1.00 68.44 95 ASN A CA 1
ATOM 766 C C . ASN A 1 95 ? 11.840 21.018 -8.285 1.00 68.44 95 ASN A C 1
ATOM 768 O O . ASN A 1 95 ? 12.554 21.979 -8.548 1.00 68.44 95 ASN A O 1
ATOM 772 N N . GLY A 1 96 ? 12.343 19.799 -8.064 1.00 62.56 96 GLY A N 1
ATOM 773 C CA . GLY A 1 96 ? 13.772 19.496 -8.145 1.00 62.56 96 GLY A CA 1
ATOM 774 C C . GLY A 1 96 ? 14.309 19.336 -9.572 1.00 62.56 96 GLY A C 1
ATOM 775 O O . GLY A 1 96 ? 15.525 19.220 -9.736 1.00 62.56 96 GLY A O 1
ATOM 776 N N . GLN A 1 97 ? 13.437 19.303 -10.589 1.00 60.97 97 GLN A N 1
ATOM 777 C CA . GLN A 1 97 ? 13.813 19.118 -11.993 1.00 60.97 97 GLN A CA 1
ATOM 778 C C . GLN A 1 97 ? 14.347 20.421 -12.606 1.00 60.97 97 GLN A C 1
ATOM 780 O O . GLN A 1 97 ? 13.625 21.400 -12.768 1.00 60.97 97 GLN A O 1
ATOM 785 N N . GLY A 1 98 ? 15.621 20.401 -13.004 1.00 57.91 98 GLY A N 1
ATOM 786 C CA . GLY A 1 98 ? 16.317 21.494 -13.686 1.00 57.91 98 GLY A CA 1
ATOM 787 C C . GLY A 1 98 ? 17.603 21.009 -14.367 1.00 57.91 98 GLY A C 1
ATOM 788 O O . GLY A 1 98 ? 17.819 19.807 -14.515 1.00 57.91 98 GLY A O 1
ATOM 789 N N . GLY A 1 99 ? 18.482 21.936 -14.772 1.00 51.97 99 GLY A N 1
ATOM 790 C CA . GLY A 1 99 ? 19.811 21.595 -15.317 1.00 51.97 99 GLY A CA 1
ATOM 791 C C . GLY A 1 9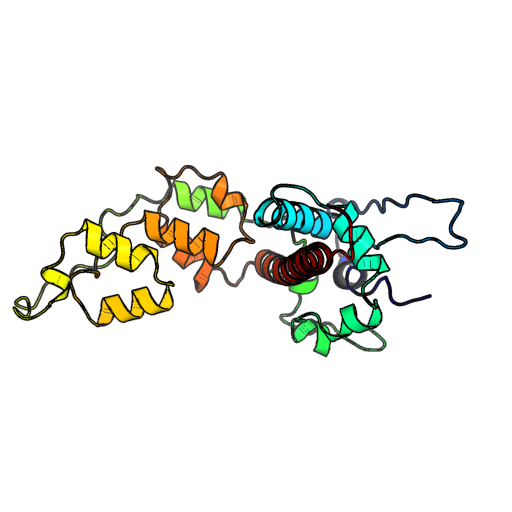9 ? 20.722 20.872 -14.310 1.00 51.97 99 GLY A C 1
ATOM 792 O O . GLY A 1 99 ? 21.585 20.090 -14.702 1.00 51.97 99 GLY A O 1
ATOM 793 N N . MET A 1 100 ? 20.470 21.078 -13.014 1.00 54.84 100 MET A N 1
ATOM 794 C CA . MET A 1 100 ? 20.973 20.279 -11.899 1.00 54.84 100 MET A CA 1
ATOM 795 C C . MET A 1 100 ? 19.817 19.963 -10.944 1.00 54.84 100 MET A C 1
ATOM 797 O O . MET A 1 100 ? 18.857 20.724 -10.848 1.00 54.84 100 MET A O 1
ATOM 801 N N . TRP A 1 101 ? 19.922 18.844 -10.226 1.00 62.62 101 TRP A N 1
ATOM 802 C CA . TRP A 1 101 ? 18.966 18.486 -9.181 1.00 62.62 101 TRP A CA 1
ATOM 803 C C . TRP A 1 101 ? 19.143 19.394 -7.967 1.00 62.62 101 TRP A C 1
ATOM 805 O O . TRP A 1 101 ? 20.217 19.428 -7.363 1.00 62.62 101 TRP A O 1
ATOM 815 N N . HIS A 1 102 ? 18.078 20.094 -7.588 1.00 64.50 102 HIS A N 1
ATOM 816 C CA . HIS A 1 102 ? 18.049 20.890 -6.366 1.00 64.50 102 HIS A CA 1
ATOM 817 C C . HIS A 1 102 ? 17.454 20.066 -5.222 1.00 64.50 102 HIS A C 1
ATOM 819 O O . HIS A 1 102 ? 16.371 19.496 -5.345 1.00 64.50 102 HIS A O 1
ATOM 825 N N . HIS A 1 103 ? 18.173 19.986 -4.101 1.00 65.12 103 HIS A N 1
ATOM 826 C CA . HIS A 1 103 ? 17.654 19.366 -2.887 1.00 65.12 103 HIS A CA 1
ATOM 827 C C . HIS A 1 103 ? 16.854 20.393 -2.078 1.00 65.12 103 HIS A C 1
ATOM 829 O O . HIS A 1 103 ? 17.430 21.315 -1.498 1.00 65.12 103 HIS A O 1
ATOM 835 N N . GLU A 1 104 ? 15.540 20.202 -1.987 1.00 71.88 104 GLU A N 1
ATOM 836 C CA . GLU A 1 104 ? 14.687 20.954 -1.064 1.00 71.88 104 GLU A CA 1
ATOM 837 C C . GLU A 1 104 ? 14.627 20.251 0.306 1.00 71.88 104 GLU A C 1
ATOM 839 O O . GLU A 1 104 ? 14.367 19.043 0.361 1.00 71.88 104 GLU A O 1
ATOM 844 N N . PRO A 1 105 ? 14.835 20.967 1.429 1.00 77.06 105 PRO A N 1
ATOM 845 C CA . PRO A 1 105 ? 14.634 20.407 2.764 1.00 77.06 105 PRO A CA 1
ATOM 846 C C . PRO A 1 105 ? 13.255 19.746 2.911 1.00 77.06 105 PRO A C 1
ATOM 848 O O . PRO A 1 105 ? 12.233 20.316 2.534 1.00 77.06 105 PRO A O 1
ATOM 851 N N . GLY A 1 106 ? 13.220 18.531 3.459 1.00 76.69 106 GLY A N 1
ATOM 852 C CA . GLY A 1 106 ? 12.013 17.704 3.560 1.00 76.69 106 GLY A CA 1
ATOM 853 C C . GLY A 1 106 ? 11.795 16.744 2.384 1.00 76.69 106 GLY A C 1
ATOM 854 O O . GLY A 1 106 ? 10.911 15.883 2.468 1.00 76.69 106 GLY A O 1
ATOM 855 N N . CYS A 1 107 ? 12.607 16.831 1.323 1.00 76.25 107 CYS A N 1
ATOM 856 C CA . CYS A 1 107 ? 12.587 15.917 0.177 1.00 76.25 107 CYS A CA 1
ATOM 857 C C . CYS A 1 107 ? 13.642 14.802 0.252 1.00 76.25 107 CYS A C 1
ATOM 859 O O . CYS A 1 107 ? 13.785 14.026 -0.693 1.00 76.25 107 CYS A O 1
ATOM 861 N N . GLU A 1 108 ? 14.319 14.636 1.396 1.00 79.31 108 GLU A N 1
ATOM 862 C CA . GLU A 1 108 ? 15.384 13.631 1.570 1.00 79.31 108 GLU A CA 1
ATOM 863 C C . GLU A 1 108 ? 14.867 12.202 1.339 1.00 79.31 108 GLU A C 1
ATOM 865 O O . GLU A 1 108 ? 15.622 11.296 0.992 1.00 79.31 108 GLU A O 1
ATOM 870 N N . TYR A 1 109 ? 13.560 11.984 1.524 1.00 78.00 109 TYR A N 1
ATOM 871 C CA . TYR A 1 109 ? 12.934 10.693 1.269 1.00 78.00 109 TYR A CA 1
ATOM 872 C C . TYR A 1 109 ? 13.113 10.226 -0.181 1.00 78.00 109 TYR A C 1
ATOM 874 O O . TYR A 1 109 ? 13.190 9.024 -0.396 1.00 78.00 109 TYR A O 1
ATOM 882 N N . LEU A 1 110 ? 13.254 11.122 -1.165 1.00 76.25 110 LEU A N 1
ATOM 883 C CA . LEU A 1 110 ? 13.463 10.745 -2.571 1.00 76.25 110 LEU A CA 1
ATOM 884 C C . LEU A 1 110 ? 14.726 9.885 -2.774 1.00 76.25 110 LEU A C 1
ATOM 886 O O . LEU A 1 110 ? 14.749 9.007 -3.641 1.00 76.25 110 LEU A O 1
ATOM 890 N N . ALA A 1 111 ? 15.742 10.090 -1.931 1.00 76.12 111 ALA A N 1
ATOM 891 C CA . ALA A 1 111 ? 17.006 9.354 -1.944 1.00 76.12 111 ALA A CA 1
ATOM 892 C C . ALA A 1 111 ? 16.957 8.026 -1.171 1.00 76.12 111 ALA A C 1
ATOM 894 O O . ALA A 1 111 ? 17.869 7.209 -1.271 1.00 76.12 111 ALA A O 1
ATOM 895 N N . ALA A 1 112 ? 15.926 7.810 -0.352 1.00 79.69 112 ALA A N 1
ATOM 896 C CA . ALA A 1 112 ? 15.886 6.685 0.570 1.00 79.69 112 ALA A CA 1
ATOM 897 C C . ALA A 1 112 ? 15.692 5.345 -0.159 1.00 79.69 112 ALA A C 1
ATOM 899 O O . ALA A 1 112 ? 14.887 5.238 -1.081 1.00 79.69 112 ALA A O 1
ATOM 900 N N . ASN A 1 113 ? 16.360 4.280 0.289 1.00 82.56 113 ASN A N 1
ATOM 901 C CA . ASN A 1 113 ? 16.224 2.955 -0.322 1.00 82.56 113 ASN A CA 1
ATOM 902 C C . ASN A 1 113 ? 14.795 2.405 -0.181 1.00 82.56 113 ASN A C 1
ATOM 904 O O . ASN A 1 113 ? 14.388 2.008 0.900 1.00 82.56 113 ASN A O 1
ATOM 908 N N . SER A 1 114 ? 14.049 2.288 -1.276 1.00 82.50 114 SER A N 1
ATOM 909 C CA . SER A 1 114 ? 12.635 1.896 -1.241 1.00 82.50 114 SER A CA 1
ATOM 910 C C . SER A 1 114 ? 12.354 0.487 -0.688 1.00 82.50 114 SER A C 1
ATOM 912 O O . SER A 1 114 ? 11.220 0.206 -0.314 1.00 82.50 114 SER A O 1
ATOM 914 N N . VAL A 1 115 ? 13.348 -0.400 -0.588 1.00 84.81 115 VAL A N 1
ATOM 915 C CA . VAL A 1 115 ? 13.184 -1.773 -0.076 1.00 84.81 115 VAL A CA 1
ATOM 916 C C . VAL A 1 115 ? 13.696 -1.898 1.354 1.00 84.81 115 VAL A C 1
ATOM 918 O O . VAL A 1 115 ? 12.983 -2.414 2.213 1.00 84.81 115 VAL A O 1
ATOM 921 N N . LYS A 1 116 ? 14.901 -1.408 1.645 1.00 84.69 116 LYS A N 1
ATOM 922 C CA . LYS A 1 116 ? 15.502 -1.503 2.981 1.00 84.69 116 LYS A CA 1
ATOM 923 C C . LYS A 1 116 ? 14.978 -0.372 3.864 1.00 84.69 116 LYS A C 1
ATOM 925 O O . LYS A 1 116 ? 15.492 0.736 3.790 1.00 84.69 116 LYS A O 1
ATOM 930 N N . VAL A 1 117 ? 13.978 -0.656 4.703 1.00 84.62 117 VAL A N 1
ATOM 931 C CA . VAL A 1 117 ? 13.394 0.308 5.655 1.00 84.62 117 VAL A CA 1
ATOM 932 C C . VAL A 1 117 ? 13.980 0.077 7.053 1.00 84.62 117 VAL A C 1
ATOM 934 O O . VAL A 1 117 ? 13.566 -0.867 7.736 1.00 84.62 117 VAL A O 1
ATOM 937 N N . PRO A 1 118 ? 14.921 0.919 7.523 1.00 83.50 118 PRO A N 1
ATOM 938 C CA . PRO A 1 118 ? 15.413 0.838 8.891 1.00 83.50 118 PRO A CA 1
ATOM 939 C C . PRO A 1 118 ? 14.263 1.042 9.883 1.00 83.50 118 PRO A C 1
ATOM 941 O O . PRO A 1 118 ? 13.395 1.889 9.683 1.00 83.50 118 PRO A O 1
ATOM 944 N N . GLY A 1 119 ? 14.238 0.241 10.947 1.00 84.00 119 GLY A N 1
ATOM 945 C CA . GLY A 1 119 ? 13.199 0.311 11.978 1.00 84.00 119 GLY A CA 1
ATOM 946 C C . GLY A 1 119 ? 11.870 -0.368 11.625 1.00 84.00 119 GLY A C 1
ATOM 947 O O . GLY A 1 119 ? 11.068 -0.577 12.533 1.00 84.00 119 GLY A O 1
ATOM 948 N N . LEU A 1 120 ? 11.644 -0.794 10.373 1.00 87.44 120 LEU A N 1
ATOM 949 C CA . LEU A 1 120 ? 10.452 -1.576 10.019 1.00 87.44 120 LEU A CA 1
ATOM 950 C C . LEU A 1 120 ? 10.381 -2.913 10.775 1.00 87.44 120 LEU A C 1
ATOM 952 O O . LEU A 1 120 ? 9.329 -3.184 11.343 1.00 87.44 120 LEU A O 1
ATOM 956 N N . PRO A 1 121 ? 11.461 -3.715 10.901 1.00 88.62 121 PRO A N 1
ATOM 957 C CA . PRO A 1 121 ? 11.396 -4.960 11.672 1.00 88.62 121 PRO A CA 1
ATOM 958 C C . PRO A 1 121 ? 11.023 -4.737 13.143 1.00 88.62 121 PRO A C 1
ATOM 960 O O . PRO A 1 121 ? 10.240 -5.495 13.709 1.00 88.62 121 PRO A O 1
ATOM 963 N N . ALA A 1 122 ? 11.540 -3.667 13.754 1.00 87.94 122 ALA A N 1
ATOM 964 C CA . ALA A 1 122 ? 11.197 -3.301 15.126 1.00 87.94 122 ALA A CA 1
ATOM 965 C C . ALA A 1 122 ? 9.726 -2.878 15.246 1.00 87.94 122 ALA A C 1
ATOM 967 O O . ALA A 1 122 ? 9.060 -3.257 16.205 1.00 87.94 122 ALA A O 1
ATOM 968 N N . LEU A 1 123 ? 9.209 -2.142 14.257 1.00 87.31 123 LEU A N 1
ATOM 969 C CA . LEU A 1 123 ? 7.807 -1.739 14.197 1.00 87.31 123 LEU A CA 1
ATOM 970 C C . LEU A 1 123 ? 6.867 -2.946 14.039 1.00 87.31 123 LEU A C 1
ATOM 972 O O . LEU A 1 123 ? 5.864 -3.024 14.742 1.00 87.31 123 LEU A O 1
ATOM 976 N N . LEU A 1 124 ? 7.206 -3.893 13.158 1.00 89.31 124 LEU A N 1
ATOM 977 C CA . LEU A 1 124 ? 6.438 -5.128 12.961 1.00 89.31 124 LEU A CA 1
ATOM 978 C C . LEU A 1 124 ? 6.427 -5.974 14.241 1.00 89.31 124 LEU A C 1
ATOM 980 O O . LEU A 1 124 ? 5.365 -6.387 14.694 1.00 89.31 124 LEU A O 1
ATOM 984 N N . LYS A 1 125 ? 7.587 -6.143 14.887 1.00 88.69 125 LYS A N 1
ATOM 985 C CA . LYS A 1 125 ? 7.696 -6.867 16.160 1.00 88.69 125 LYS A CA 1
ATOM 986 C C . LYS A 1 125 ? 6.908 -6.192 17.285 1.00 88.69 125 LYS A C 1
ATOM 988 O O . LYS A 1 125 ? 6.253 -6.871 18.067 1.00 88.69 125 LYS A O 1
ATOM 993 N N . ALA A 1 126 ? 6.940 -4.861 17.366 1.00 86.75 126 ALA A N 1
ATOM 994 C CA . ALA A 1 126 ? 6.162 -4.119 18.356 1.00 86.75 126 ALA A CA 1
ATOM 995 C C . ALA A 1 126 ? 4.650 -4.355 18.187 1.00 86.75 126 ALA A C 1
ATOM 997 O O . ALA A 1 126 ? 3.932 -4.474 19.181 1.00 86.75 126 ALA A O 1
ATOM 998 N N . ALA A 1 127 ? 4.181 -4.487 16.943 1.00 86.44 127 ALA A N 1
ATOM 999 C CA . ALA A 1 127 ? 2.782 -4.770 16.636 1.00 86.44 127 ALA A CA 1
ATOM 1000 C C . ALA A 1 127 ? 2.330 -6.169 17.096 1.00 86.44 127 ALA A C 1
ATOM 1002 O O . ALA A 1 127 ? 1.177 -6.326 17.489 1.00 86.44 127 ALA A O 1
ATOM 1003 N N . GLU A 1 128 ? 3.229 -7.158 17.092 1.00 85.69 128 GLU A N 1
ATOM 1004 C CA . GLU A 1 128 ? 2.973 -8.521 17.594 1.00 85.69 128 GLU A CA 1
ATOM 1005 C C . GLU A 1 128 ? 2.979 -8.614 19.128 1.00 85.69 128 GLU A C 1
ATOM 1007 O O . GLU A 1 128 ? 2.416 -9.536 19.709 1.00 85.69 128 GLU A O 1
ATOM 1012 N N . THR A 1 129 ? 3.648 -7.679 19.805 1.00 76.44 129 THR A N 1
ATOM 1013 C CA . THR A 1 129 ? 3.704 -7.638 21.278 1.00 76.44 129 THR A CA 1
ATOM 1014 C C . THR A 1 129 ? 2.565 -6.843 21.912 1.00 76.44 129 THR A C 1
ATOM 1016 O O . THR A 1 129 ? 2.402 -6.867 23.133 1.00 76.44 129 THR A O 1
ATOM 1019 N N . GLY A 1 130 ? 1.785 -6.119 21.105 1.00 65.81 130 GLY A N 1
ATOM 1020 C CA . GLY A 1 130 ? 0.621 -5.383 21.580 1.00 65.81 130 GLY A CA 1
ATOM 1021 C C . GLY A 1 130 ? -0.447 -6.348 22.084 1.00 65.81 130 GLY A C 1
ATOM 1022 O O . GLY A 1 130 ? -0.887 -7.228 21.351 1.00 65.81 130 GLY A O 1
ATOM 1023 N N . SER A 1 131 ? -0.880 -6.190 23.338 1.00 60.19 131 SER A N 1
ATOM 1024 C CA . SER A 1 131 ? -2.047 -6.917 23.844 1.00 60.19 131 SER A CA 1
ATOM 1025 C C . SER A 1 131 ? -3.244 -6.562 22.966 1.00 60.19 131 SER A C 1
ATOM 1027 O O . SER A 1 131 ? -3.670 -5.407 22.965 1.00 60.19 131 SER A O 1
ATOM 1029 N N . ALA A 1 132 ? -3.751 -7.529 22.196 1.00 58.97 132 ALA A N 1
ATOM 1030 C CA . ALA A 1 132 ? -4.911 -7.347 21.337 1.00 58.97 132 ALA A CA 1
ATOM 1031 C C . ALA A 1 132 ? -6.100 -6.885 22.193 1.00 58.97 132 ALA A C 1
ATOM 1033 O O . ALA A 1 132 ? -6.757 -7.683 22.868 1.00 58.97 132 ALA A O 1
ATOM 1034 N N . SER A 1 133 ? -6.350 -5.575 22.220 1.00 55.03 133 SER A N 1
ATOM 1035 C CA . SER A 1 133 ? -7.416 -5.017 23.043 1.00 55.03 133 SER A CA 1
ATOM 1036 C C . SER A 1 133 ? -8.760 -5.523 22.523 1.00 55.03 133 SER A C 1
ATOM 1038 O O . SER A 1 133 ? -9.102 -5.332 21.357 1.00 55.03 133 SER A O 1
ATOM 1040 N N . LYS A 1 134 ? -9.547 -6.166 23.396 1.00 55.50 134 LYS A N 1
ATOM 1041 C CA . LYS A 1 134 ? -10.882 -6.696 23.055 1.00 55.50 134 LYS A CA 1
ATOM 1042 C C . LYS A 1 134 ? -11.870 -5.601 22.642 1.00 55.50 134 LYS A C 1
ATOM 1044 O O . LYS A 1 134 ? -12.802 -5.881 21.896 1.00 55.50 134 LYS A O 1
ATOM 1049 N N . CYS A 1 135 ? -11.662 -4.376 23.122 1.00 53.56 135 CYS A N 1
ATOM 1050 C CA . CYS A 1 135 ? -12.462 -3.209 22.770 1.00 53.56 135 CYS A CA 1
ATOM 1051 C C . CYS A 1 135 ? -11.549 -2.140 22.177 1.00 53.56 135 CYS A C 1
ATOM 1053 O O . CYS A 1 135 ? -10.614 -1.667 22.825 1.00 53.56 135 CYS A O 1
ATOM 1055 N N . ILE A 1 136 ? -11.842 -1.773 20.935 1.00 65.50 136 ILE A N 1
ATOM 1056 C CA . ILE A 1 136 ? -11.025 -0.863 20.131 1.00 65.50 136 ILE A CA 1
ATOM 1057 C C . ILE A 1 136 ? -11.359 0.599 20.435 1.00 65.50 136 ILE A C 1
ATOM 1059 O O . ILE A 1 136 ? -10.501 1.477 20.380 1.00 65.50 136 ILE A O 1
ATOM 1063 N N . PHE A 1 137 ? -12.614 0.861 20.797 1.00 69.19 137 PHE A N 1
ATOM 1064 C CA . PHE A 1 137 ? -13.103 2.202 21.077 1.00 69.19 137 PHE A CA 1
ATOM 1065 C C . PHE A 1 137 ? -13.747 2.270 22.460 1.00 69.19 137 PHE A C 1
ATOM 1067 O O . PHE A 1 137 ? -14.448 1.322 22.841 1.00 69.19 137 PHE A O 1
ATOM 1074 N N . PRO A 1 138 ? -13.572 3.385 23.197 1.00 64.62 138 PRO A N 1
ATOM 1075 C CA . PRO A 1 138 ? -14.242 3.585 24.473 1.00 64.62 138 PRO A CA 1
ATOM 1076 C C . PRO A 1 138 ? -15.753 3.434 24.292 1.00 64.62 138 PRO A C 1
ATOM 1078 O O . PRO A 1 138 ? -16.346 4.107 23.448 1.00 64.62 138 PRO A O 1
ATOM 1081 N N . VAL A 1 139 ? -16.379 2.548 25.067 1.00 64.38 139 VAL A N 1
ATOM 1082 C CA . VAL A 1 139 ? -17.841 2.472 25.142 1.00 64.38 139 VAL A CA 1
ATOM 1083 C C . VAL A 1 139 ? -18.307 3.716 25.903 1.00 64.38 139 VAL A C 1
ATOM 1085 O O . VAL A 1 139 ? -17.920 3.876 27.064 1.00 64.38 139 VAL A O 1
ATOM 1088 N N . PRO A 1 140 ? -19.098 4.621 25.299 1.00 61.50 140 PRO A N 1
ATOM 1089 C CA . PRO A 1 140 ? -19.638 5.754 26.040 1.00 61.50 140 PRO A CA 1
ATOM 1090 C C . PRO A 1 140 ? -20.532 5.228 27.162 1.00 61.50 140 PRO A C 1
ATOM 1092 O O . PRO A 1 140 ? -21.417 4.413 26.901 1.00 61.50 140 PRO A O 1
ATOM 1095 N N . LYS A 1 141 ? -20.282 5.666 28.401 1.00 61.09 141 LYS A N 1
ATOM 1096 C CA . LYS A 1 141 ? -21.015 5.197 29.587 1.00 61.09 141 LYS A CA 1
ATOM 1097 C C . LYS A 1 141 ? -22.458 5.711 29.650 1.00 61.09 141 LYS A C 1
ATOM 1099 O O . LYS A 1 141 ? -23.258 5.131 30.371 1.00 61.09 141 LYS A O 1
ATOM 1104 N N . ASP A 1 142 ? -22.808 6.719 28.847 1.00 55.62 142 ASP A N 1
ATOM 1105 C CA . ASP A 1 142 ? -24.058 7.453 29.012 1.00 55.62 142 ASP A CA 1
ATOM 1106 C C . ASP A 1 142 ? -24.907 7.563 27.739 1.00 55.62 142 ASP A C 1
ATOM 1108 O O . ASP A 1 142 ? -24.434 7.860 26.637 1.00 55.62 142 ASP A O 1
ATOM 1112 N N . GLY A 1 143 ? -26.212 7.375 27.948 1.00 52.41 143 GLY A N 1
ATOM 1113 C CA . GLY A 1 143 ? -27.295 7.750 27.046 1.00 52.41 143 GLY A CA 1
ATOM 1114 C C . GLY A 1 143 ? -28.144 6.558 26.628 1.00 52.41 143 GLY A C 1
ATOM 1115 O O . GLY A 1 143 ? -27.686 5.751 25.816 1.00 52.41 143 GLY A O 1
ATOM 1116 N N . LYS A 1 144 ? -29.394 6.491 27.125 1.00 53.03 144 LYS A N 1
ATOM 1117 C CA . LYS A 1 144 ? -30.448 5.576 26.644 1.00 53.03 144 LYS A CA 1
ATOM 1118 C C . LYS A 1 144 ? -30.328 5.422 25.127 1.00 53.03 144 LYS A C 1
ATOM 1120 O O . LYS A 1 144 ? -30.193 6.427 24.422 1.00 53.03 144 LYS A O 1
ATOM 1125 N N . ALA A 1 145 ? -30.287 4.179 24.648 1.00 55.62 145 ALA A N 1
ATOM 1126 C CA . ALA A 1 145 ? -30.312 3.904 23.221 1.00 55.62 145 ALA A CA 1
ATOM 1127 C C . ALA A 1 145 ? -31.461 4.716 22.618 1.00 55.62 145 ALA A C 1
ATOM 1129 O O . ALA A 1 145 ? -32.583 4.679 23.119 1.00 55.62 145 ALA A O 1
ATOM 1130 N N . SER A 1 146 ? -31.157 5.521 21.601 1.00 56.72 146 SER A N 1
ATOM 1131 C CA . SER A 1 146 ? -32.214 6.025 20.742 1.00 56.72 146 SER A CA 1
ATOM 1132 C C . SER A 1 146 ? -32.869 4.781 20.161 1.00 56.72 146 SER A C 1
ATOM 1134 O O . SER A 1 146 ? -32.264 4.113 19.328 1.00 56.72 146 SER A O 1
ATOM 1136 N N . ASP A 1 147 ? -34.081 4.488 20.617 1.00 59.44 147 ASP A N 1
ATOM 1137 C CA . ASP A 1 147 ? -34.946 3.373 20.205 1.00 59.44 147 ASP A CA 1
ATOM 1138 C C . ASP A 1 147 ? -35.252 3.371 18.686 1.00 59.44 147 ASP A C 1
ATOM 1140 O O . ASP A 1 147 ? -35.958 2.522 18.162 1.00 59.44 147 ASP A O 1
ATOM 1144 N N . ARG A 1 148 ? -34.713 4.351 17.949 1.00 72.94 148 ARG A N 1
ATOM 1145 C CA . ARG A 1 148 ? -34.892 4.567 16.511 1.00 72.94 148 ARG A CA 1
ATOM 1146 C C . ARG A 1 148 ? -33.623 4.366 15.678 1.00 72.94 148 ARG A C 1
ATOM 1148 O O . ARG A 1 148 ? -33.552 4.936 14.597 1.00 72.94 148 ARG A O 1
ATOM 1155 N N . ASP A 1 149 ? -32.598 3.655 16.154 1.00 79.00 149 ASP A N 1
ATOM 1156 C CA . ASP A 1 149 ? -31.430 3.343 15.309 1.00 79.00 149 ASP A CA 1
ATOM 1157 C C . ASP A 1 149 ? -31.744 2.138 14.396 1.00 79.00 149 ASP A C 1
ATOM 1159 O O . ASP A 1 149 ? -31.727 1.002 14.874 1.00 79.00 149 ASP A O 1
ATOM 1163 N N . PRO A 1 150 ? -32.031 2.330 13.091 1.00 80.94 150 PRO A N 1
ATOM 1164 C CA . PRO A 1 150 ? -32.390 1.222 12.209 1.00 80.94 150 PRO A CA 1
ATOM 1165 C C . PRO A 1 150 ? -31.224 0.249 11.996 1.00 80.94 150 PRO A C 1
ATOM 1167 O O . PRO A 1 150 ? -31.462 -0.926 11.733 1.00 80.94 150 PRO A O 1
ATOM 1170 N N . PHE A 1 151 ? -29.973 0.702 12.152 1.00 81.44 151 PHE A N 1
ATOM 1171 C CA . PHE A 1 151 ? -28.801 -0.163 12.026 1.00 81.44 151 PHE A CA 1
ATOM 1172 C C . PHE A 1 151 ? -28.646 -1.108 13.217 1.00 81.44 151 PHE A C 1
ATOM 1174 O O . PHE A 1 151 ? -28.095 -2.193 13.055 1.00 81.44 151 PHE A O 1
ATOM 1181 N N . ALA A 1 152 ? -29.164 -0.735 14.392 1.00 80.88 152 ALA A N 1
ATOM 1182 C CA . ALA A 1 152 ? -29.156 -1.604 15.566 1.00 80.88 152 ALA A CA 1
ATOM 1183 C C . ALA A 1 152 ? -30.093 -2.816 15.410 1.00 80.88 152 ALA A C 1
ATOM 1185 O O . ALA A 1 152 ? -29.914 -3.807 16.112 1.00 80.88 152 ALA A O 1
ATOM 1186 N N . ASN A 1 153 ? -31.047 -2.758 14.471 1.00 83.75 153 ASN A N 1
ATOM 1187 C CA . ASN A 1 153 ? -31.978 -3.851 14.184 1.00 83.75 153 ASN A CA 1
ATOM 1188 C C . ASN A 1 153 ? -31.392 -4.921 13.250 1.00 83.75 153 ASN A C 1
ATOM 1190 O O . ASN A 1 153 ? -31.986 -5.987 13.096 1.00 83.75 153 ASN A O 1
ATOM 1194 N N . PHE A 1 154 ? -30.248 -4.661 12.608 1.00 83.38 154 PHE A N 1
ATOM 1195 C CA . PHE A 1 154 ? -29.577 -5.669 11.792 1.00 83.38 154 PHE A CA 1
ATOM 1196 C C . PHE A 1 154 ? -28.812 -6.664 12.662 1.00 83.38 154 PHE A C 1
ATOM 1198 O O . PHE A 1 154 ? -28.190 -6.283 13.653 1.00 83.38 154 PHE A O 1
ATOM 1205 N N . LEU A 1 155 ? -28.775 -7.928 12.234 1.00 85.31 155 LEU A N 1
ATOM 1206 C CA . LEU A 1 155 ? -27.850 -8.912 12.791 1.00 85.31 155 LEU A CA 1
ATOM 1207 C C . LEU A 1 155 ? -26.399 -8.464 12.578 1.00 85.31 155 LEU A C 1
ATOM 1209 O O . LEU A 1 155 ? -26.078 -7.794 11.590 1.00 85.31 155 LEU A O 1
ATOM 1213 N N . ALA A 1 156 ? -25.519 -8.865 13.494 1.00 83.50 156 ALA A N 1
ATOM 1214 C CA . ALA A 1 156 ? -24.113 -8.488 13.455 1.00 83.50 156 ALA A CA 1
ATOM 1215 C C . ALA A 1 156 ? -23.436 -8.905 12.138 1.00 83.50 156 ALA A C 1
ATOM 1217 O O . ALA A 1 156 ? -22.619 -8.143 11.626 1.00 83.50 156 ALA A O 1
ATOM 1218 N N . GLU A 1 157 ? -23.808 -10.046 11.535 1.00 87.81 157 GLU A N 1
ATOM 1219 C CA . GLU A 1 157 ? -23.221 -10.462 10.254 1.00 87.81 157 GLU A CA 1
ATOM 1220 C C . GLU A 1 157 ? -23.519 -9.462 9.135 1.00 87.81 157 GLU A C 1
ATOM 1222 O O . GLU A 1 157 ? -22.615 -9.093 8.391 1.00 87.81 157 GLU A O 1
ATOM 1227 N N . ILE A 1 158 ? -24.757 -8.967 9.041 1.00 89.88 158 ILE A N 1
ATOM 1228 C CA . ILE A 1 158 ? -25.147 -8.001 8.006 1.00 89.88 158 ILE A CA 1
ATOM 1229 C C . ILE A 1 158 ? -24.396 -6.684 8.192 1.00 89.88 158 ILE A C 1
ATOM 1231 O O . ILE A 1 158 ? -23.909 -6.104 7.221 1.00 89.88 158 ILE A O 1
ATOM 1235 N N . GLN A 1 159 ? -24.243 -6.237 9.439 1.00 88.69 159 GLN A N 1
ATOM 1236 C CA . GLN A 1 159 ? -23.450 -5.050 9.749 1.00 88.69 159 GLN A CA 1
ATOM 1237 C C . GLN A 1 159 ? -21.987 -5.242 9.330 1.00 88.69 159 GLN A C 1
ATOM 1239 O O . GLN A 1 159 ? -21.417 -4.353 8.699 1.00 88.69 159 GLN A O 1
ATOM 1244 N N . PHE A 1 160 ? -21.391 -6.405 9.618 1.00 87.25 160 PHE A N 1
ATOM 1245 C CA . PHE A 1 160 ? -20.022 -6.706 9.202 1.00 87.25 160 PHE A CA 1
ATOM 1246 C C . PHE A 1 160 ? -19.874 -6.778 7.688 1.00 87.25 160 PHE A C 1
ATOM 1248 O O . PHE A 1 160 ? -18.913 -6.213 7.181 1.00 87.25 160 PHE A O 1
ATOM 1255 N N . MET A 1 161 ? -20.826 -7.378 6.965 1.00 89.12 161 MET A N 1
ATOM 1256 C CA . MET A 1 161 ? -20.805 -7.373 5.500 1.00 89.12 161 MET A CA 1
ATOM 1257 C C . MET A 1 161 ? -20.814 -5.944 4.959 1.00 89.12 161 MET A C 1
ATOM 1259 O O . MET A 1 161 ? -19.983 -5.612 4.124 1.00 89.12 161 MET A O 1
ATOM 1263 N N . ILE A 1 162 ? -21.706 -5.080 5.458 1.00 91.12 162 ILE A N 1
ATOM 1264 C CA . ILE A 1 162 ? -21.762 -3.672 5.037 1.00 91.12 162 ILE A CA 1
ATOM 1265 C C . ILE A 1 162 ? -20.414 -2.989 5.294 1.00 91.12 162 ILE A C 1
ATOM 1267 O O . ILE A 1 162 ? -19.869 -2.358 4.395 1.00 91.12 162 ILE A O 1
ATOM 1271 N N . ILE A 1 163 ? -19.857 -3.140 6.499 1.00 91.62 163 ILE A N 1
ATOM 1272 C CA . ILE A 1 163 ? -18.564 -2.553 6.879 1.00 91.62 163 ILE A CA 1
ATOM 1273 C C . ILE A 1 163 ? -17.419 -3.084 6.002 1.00 91.62 163 ILE A C 1
ATOM 1275 O O . ILE A 1 163 ? -16.480 -2.342 5.708 1.00 91.62 163 ILE A O 1
ATOM 1279 N N . ASP A 1 164 ? -17.474 -4.347 5.584 1.00 90.81 164 ASP A N 1
ATOM 1280 C CA . ASP A 1 164 ? -16.424 -4.972 4.779 1.00 90.81 164 ASP A CA 1
ATOM 1281 C C . ASP A 1 164 ? -16.316 -4.363 3.374 1.00 90.81 164 ASP A C 1
ATOM 1283 O O . ASP A 1 164 ? -15.215 -4.229 2.850 1.00 90.81 164 ASP A O 1
ATOM 1287 N N . TYR A 1 165 ? -17.424 -3.873 2.810 1.00 91.44 165 TYR A N 1
ATOM 1288 C CA . TYR A 1 165 ? -17.429 -3.180 1.515 1.00 91.44 165 TYR A CA 1
ATOM 1289 C C . TYR A 1 165 ? -17.065 -1.690 1.590 1.00 91.44 165 TYR A C 1
ATOM 1291 O O . TYR A 1 165 ? -16.908 -1.048 0.551 1.00 91.44 165 TYR A O 1
ATOM 1299 N N . LEU A 1 166 ? -16.945 -1.112 2.789 1.00 93.69 166 LEU A N 1
ATOM 1300 C CA . LEU A 1 166 ? -16.725 0.325 2.951 1.00 93.69 166 LEU A CA 1
ATOM 1301 C C . LEU A 1 166 ? -15.232 0.681 3.091 1.00 93.69 166 LEU A C 1
ATOM 1303 O O . LEU A 1 166 ? -14.479 -0.027 3.773 1.00 93.69 166 LEU A O 1
ATOM 1307 N N . PRO A 1 167 ? -14.786 1.814 2.510 1.00 93.56 167 PRO A N 1
ATOM 1308 C CA . PRO A 1 167 ? -13.465 2.371 2.781 1.00 93.56 167 PRO A CA 1
ATOM 1309 C C . PRO A 1 167 ? -13.403 2.990 4.187 1.00 93.56 167 PRO A C 1
ATOM 1311 O O . PRO A 1 167 ? -14.424 3.344 4.783 1.00 93.56 167 PRO A O 1
ATOM 1314 N N . ALA A 1 168 ? -12.191 3.204 4.715 1.00 92.62 168 ALA A N 1
ATOM 1315 C CA . ALA A 1 168 ? -11.993 3.685 6.089 1.00 92.62 168 ALA A CA 1
ATOM 1316 C C . ALA A 1 168 ? -12.722 5.006 6.398 1.00 92.62 168 ALA A C 1
ATOM 1318 O O . ALA A 1 168 ? -13.203 5.204 7.515 1.00 92.62 168 ALA A O 1
ATOM 1319 N N . LYS A 1 169 ? -12.812 5.910 5.412 1.00 92.44 169 LYS A N 1
ATOM 1320 C CA . LYS A 1 169 ? -13.511 7.196 5.548 1.00 92.44 169 LYS A CA 1
ATOM 1321 C C . LYS A 1 169 ? -15.005 6.997 5.808 1.00 92.44 169 LYS A C 1
ATOM 1323 O O . LYS A 1 169 ? -15.541 7.593 6.738 1.00 92.44 169 LYS A O 1
ATOM 1328 N N . ASP A 1 170 ? -15.646 6.133 5.032 1.00 94.06 170 ASP A N 1
ATOM 1329 C CA . ASP A 1 170 ? -17.085 5.899 5.135 1.00 94.06 170 ASP A CA 1
ATOM 1330 C C . ASP A 1 170 ? -17.415 5.100 6.396 1.00 94.06 170 ASP A C 1
ATOM 1332 O O . ASP A 1 170 ? -18.406 5.387 7.060 1.00 94.06 170 ASP A O 1
ATOM 1336 N N . ILE A 1 171 ? -16.528 4.188 6.812 1.00 93.00 171 ILE A N 1
ATOM 1337 C CA . ILE A 1 171 ? -16.613 3.520 8.118 1.00 93.00 171 ILE A CA 1
ATOM 1338 C C . ILE A 1 171 ? -16.556 4.552 9.253 1.00 93.00 171 ILE A C 1
ATOM 1340 O O . ILE A 1 171 ? -17.352 4.489 10.191 1.00 93.00 171 ILE A O 1
ATOM 1344 N N . ALA A 1 172 ? -15.639 5.523 9.185 1.00 90.00 172 ALA A N 1
ATOM 1345 C CA . ALA A 1 172 ? -15.541 6.578 10.191 1.00 90.00 172 ALA A CA 1
ATOM 1346 C C . ALA A 1 172 ? -16.812 7.442 10.243 1.00 90.00 172 ALA A C 1
ATOM 1348 O O . ALA A 1 172 ? -17.311 7.712 11.334 1.00 90.00 172 ALA A O 1
ATOM 1349 N N . SER A 1 173 ? -17.372 7.815 9.089 1.00 91.25 173 SER A N 1
ATOM 1350 C CA . SER A 1 173 ? -18.656 8.520 9.010 1.00 91.25 173 SER A CA 1
ATOM 1351 C C . SER A 1 173 ? -19.805 7.686 9.580 1.00 91.25 173 SER A C 1
ATOM 1353 O O . SER A 1 173 ? -20.565 8.181 10.410 1.00 91.25 173 SER A O 1
ATOM 1355 N N . LEU A 1 174 ? -19.894 6.401 9.226 1.00 89.62 174 LEU A N 1
ATOM 1356 C CA . LEU A 1 174 ? -20.938 5.498 9.711 1.00 89.62 174 LEU A CA 1
ATOM 1357 C C . LEU A 1 174 ? -20.898 5.354 11.242 1.00 89.62 174 LEU A C 1
ATOM 1359 O O . LEU A 1 174 ? -21.940 5.376 11.895 1.00 89.62 174 LEU A O 1
ATOM 1363 N N . ARG A 1 175 ? -19.697 5.316 11.835 1.00 88.31 175 ARG A N 1
ATOM 1364 C CA . ARG A 1 175 ? -19.497 5.290 13.296 1.00 88.31 175 ARG A CA 1
ATOM 1365 C C . ARG A 1 175 ? -20.002 6.533 14.025 1.00 88.31 175 ARG A C 1
ATOM 1367 O O . ARG A 1 175 ? -20.300 6.452 15.219 1.00 88.31 175 ARG A O 1
ATOM 1374 N N . LEU A 1 176 ? -20.071 7.673 13.340 1.00 85.19 176 LEU A N 1
ATOM 1375 C CA . LEU A 1 176 ? -20.656 8.900 13.882 1.00 85.19 176 LEU A CA 1
ATOM 1376 C C . LEU A 1 176 ? -22.187 8.893 13.766 1.00 85.19 176 LEU A C 1
ATOM 1378 O O . LEU A 1 176 ? -22.857 9.478 14.615 1.00 85.19 176 LEU A O 1
ATOM 1382 N N . CYS A 1 177 ? -22.734 8.211 12.757 1.00 85.00 177 CYS A N 1
ATOM 1383 C CA . CYS A 1 177 ? -24.168 8.176 12.464 1.00 85.00 177 CYS A CA 1
ATOM 1384 C C . CYS A 1 177 ? -24.948 7.119 13.261 1.00 85.00 177 CYS A C 1
ATOM 1386 O O . CYS A 1 177 ? -26.090 7.374 13.634 1.00 85.00 177 CYS A O 1
ATOM 1388 N N . THR A 1 178 ? -24.363 5.949 13.533 1.00 85.69 178 THR A N 1
ATOM 1389 C CA . THR A 1 178 ? -25.037 4.848 14.246 1.00 85.69 178 THR A CA 1
ATOM 1390 C C . THR A 1 178 ? -24.178 4.292 15.376 1.00 85.69 178 THR A C 1
ATOM 1392 O O . THR A 1 178 ? -22.946 4.243 15.308 1.00 85.69 178 THR A O 1
ATOM 1395 N N . ARG A 1 179 ? -24.836 3.851 16.454 1.00 80.56 179 ARG A N 1
ATOM 1396 C CA . ARG A 1 179 ? -24.148 3.207 17.579 1.00 80.56 179 ARG A CA 1
ATOM 1397 C C . ARG A 1 179 ? -23.815 1.746 17.289 1.00 80.56 179 ARG A C 1
ATOM 1399 O O . ARG A 1 179 ? -22.871 1.241 17.895 1.00 80.56 179 ARG A O 1
ATOM 1406 N N . ALA A 1 180 ? -24.546 1.112 16.370 1.00 82.00 180 ALA A N 1
ATOM 1407 C CA . ALA A 1 180 ? -24.421 -0.304 16.028 1.00 82.00 180 ALA A CA 1
ATOM 1408 C C . ALA A 1 180 ? -23.001 -0.672 15.568 1.00 82.00 180 ALA A C 1
ATOM 1410 O O . ALA A 1 180 ? -22.458 -1.692 15.972 1.00 82.00 180 ALA A O 1
ATOM 1411 N N . VAL A 1 181 ? -22.338 0.230 14.838 1.00 81.25 181 VAL A N 1
ATOM 1412 C CA . VAL A 1 181 ? -20.995 -0.007 14.278 1.00 81.25 181 VAL A CA 1
ATOM 1413 C C . VAL A 1 181 ? -19.860 0.636 15.081 1.00 81.25 181 VAL A C 1
ATOM 1415 O O . VAL A 1 181 ? -18.733 0.752 14.600 1.00 81.25 181 VAL A O 1
ATOM 1418 N N . ARG A 1 182 ? -20.123 1.104 16.311 1.00 79.12 182 ARG A N 1
ATOM 1419 C CA . ARG A 1 182 ? -19.089 1.770 17.128 1.00 79.12 182 ARG A CA 1
ATOM 1420 C C . ARG A 1 182 ? -17.926 0.850 17.459 1.00 79.12 182 ARG A C 1
ATOM 1422 O O . ARG A 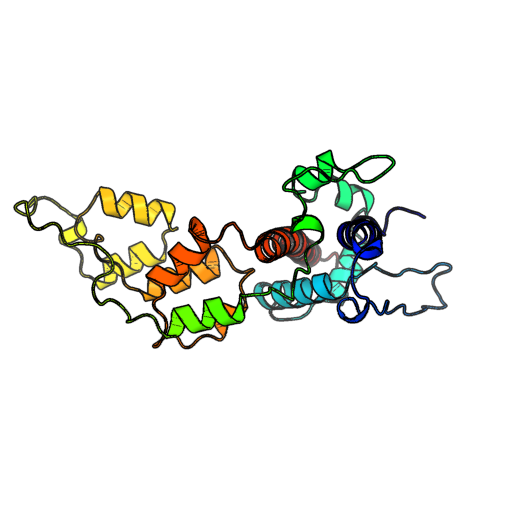1 182 ? -16.792 1.332 17.480 1.00 79.12 182 ARG A O 1
ATOM 1429 N N . GLN A 1 183 ? -18.224 -0.418 17.735 1.00 80.62 183 GLN A N 1
ATOM 1430 C CA . GLN A 1 183 ? -17.235 -1.464 17.959 1.00 80.62 183 GLN A CA 1
ATOM 1431 C C . GLN A 1 183 ? -16.939 -2.143 16.627 1.00 80.62 183 GLN A C 1
ATOM 1433 O O . GLN A 1 183 ? -17.844 -2.638 15.962 1.00 80.62 183 GLN A O 1
ATOM 1438 N N . LEU A 1 184 ? -15.668 -2.138 16.239 1.00 85.00 184 LEU A N 1
ATOM 1439 C CA . LEU A 1 184 ? -15.205 -2.760 15.006 1.00 85.00 184 LEU A CA 1
ATOM 1440 C C . LEU A 1 184 ? -14.357 -3.992 15.336 1.00 85.00 184 LEU A C 1
ATOM 1442 O O . LEU A 1 184 ? -13.665 -3.988 16.355 1.00 85.00 184 LEU A O 1
ATOM 1446 N N . PRO A 1 185 ? -14.357 -5.032 14.491 1.00 85.00 185 PRO A N 1
ATOM 1447 C CA . PRO A 1 185 ? -13.416 -6.135 14.621 1.00 85.00 185 PRO A CA 1
ATOM 1448 C C . PRO A 1 185 ? -11.990 -5.660 14.333 1.00 85.00 185 PRO A C 1
ATOM 1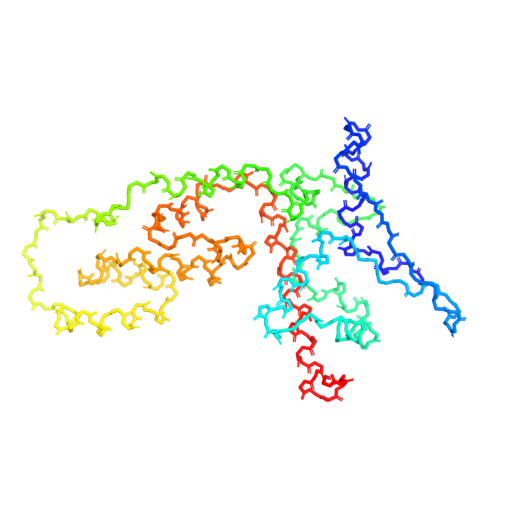450 O O . PRO A 1 185 ? -11.771 -4.915 13.380 1.00 85.00 185 PRO A O 1
ATOM 1453 N N . SER A 1 186 ? -10.997 -6.139 15.089 1.00 84.56 186 SER A N 1
ATOM 1454 C CA . SER A 1 186 ? -9.587 -5.770 14.852 1.00 84.56 186 SER A CA 1
ATOM 1455 C C . SER A 1 186 ? -9.126 -6.170 13.443 1.00 84.56 186 SER A C 1
ATOM 1457 O O . SER A 1 186 ? -8.462 -5.402 12.750 1.00 84.56 186 SER A O 1
ATOM 1459 N N . ILE A 1 187 ? -9.594 -7.323 12.949 1.00 88.06 187 ILE A N 1
ATOM 1460 C CA . ILE A 1 187 ? -9.247 -7.845 11.620 1.00 88.06 187 ILE A CA 1
ATOM 1461 C C . ILE A 1 187 ? -9.623 -6.905 10.461 1.00 88.06 187 ILE A C 1
ATOM 1463 O O . ILE A 1 187 ? -8.958 -6.915 9.426 1.00 88.06 187 ILE A O 1
ATOM 1467 N N . LEU A 1 188 ? -10.620 -6.034 10.645 1.00 91.38 188 LEU A N 1
ATOM 1468 C CA . LEU A 1 188 ? -10.989 -5.011 9.665 1.00 91.38 188 LEU A CA 1
ATOM 1469 C C . LEU A 1 188 ? -9.812 -4.078 9.352 1.00 91.38 188 LEU A C 1
ATOM 1471 O O . LEU A 1 188 ? -9.594 -3.704 8.204 1.00 91.38 188 LEU A O 1
ATOM 1475 N N . PHE A 1 189 ? -9.011 -3.727 10.358 1.00 91.88 189 PHE A N 1
ATOM 1476 C CA . PHE A 1 189 ? -7.870 -2.832 10.175 1.00 91.88 189 PHE A CA 1
ATOM 1477 C C . PHE A 1 189 ? -6.736 -3.494 9.391 1.00 91.88 189 PHE A C 1
ATOM 1479 O O . PHE A 1 189 ? -6.008 -2.801 8.684 1.00 91.88 189 PHE A O 1
ATOM 1486 N N . ARG A 1 190 ? -6.634 -4.831 9.419 1.00 93.25 190 ARG A N 1
ATOM 1487 C CA . ARG A 1 190 ? -5.748 -5.577 8.516 1.00 93.25 190 ARG A CA 1
ATOM 1488 C C . ARG A 1 190 ? -6.197 -5.433 7.065 1.00 93.25 190 ARG A C 1
ATOM 1490 O O . ARG A 1 190 ? -5.356 -5.179 6.207 1.00 93.25 190 ARG A O 1
ATOM 1497 N N . ARG A 1 191 ? -7.502 -5.580 6.795 1.00 93.62 191 ARG A N 1
ATOM 1498 C CA . ARG A 1 191 ? -8.075 -5.378 5.453 1.00 93.62 191 ARG A CA 1
ATOM 1499 C C . ARG A 1 191 ? -7.750 -3.974 4.947 1.00 93.62 191 ARG A C 1
ATOM 1501 O O . ARG A 1 191 ? -7.107 -3.837 3.911 1.00 93.62 191 ARG A O 1
ATOM 1508 N N . LEU A 1 192 ? -8.097 -2.953 5.732 1.00 94.38 192 LEU A N 1
ATOM 1509 C CA . LEU A 1 192 ? -7.835 -1.554 5.390 1.00 94.38 192 LEU A CA 1
ATOM 1510 C C . LEU A 1 192 ? -6.343 -1.280 5.168 1.00 94.38 192 LEU A C 1
ATOM 1512 O O . LEU A 1 192 ? -5.988 -0.529 4.268 1.00 94.38 192 LEU A O 1
ATOM 1516 N N . LEU A 1 193 ? -5.456 -1.898 5.953 1.00 93.50 193 LEU A N 1
ATOM 1517 C CA . LEU A 1 193 ? -4.015 -1.771 5.754 1.00 93.50 193 LEU A CA 1
ATOM 1518 C C . LEU A 1 193 ? -3.587 -2.348 4.401 1.00 93.50 193 LEU A C 1
ATOM 1520 O O . LEU A 1 193 ? -2.890 -1.671 3.649 1.00 93.50 193 LEU A O 1
ATOM 1524 N N . LEU A 1 194 ? -4.004 -3.573 4.079 1.00 92.94 194 LEU A N 1
ATOM 1525 C CA . LEU A 1 194 ? -3.624 -4.242 2.833 1.00 92.94 194 LEU A CA 1
ATOM 1526 C C . LEU A 1 194 ? -4.190 -3.543 1.586 1.00 92.94 194 LEU A C 1
ATOM 1528 O O . LEU A 1 194 ? -3.530 -3.550 0.548 1.00 92.94 194 LEU A O 1
ATOM 1532 N N . GLU A 1 195 ? -5.376 -2.941 1.690 1.00 92.25 195 GLU A N 1
ATOM 1533 C CA . GLU A 1 195 ? -6.015 -2.185 0.607 1.00 92.25 195 GLU A CA 1
ATOM 1534 C C . GLU A 1 195 ? -5.431 -0.778 0.440 1.00 92.25 195 GLU A C 1
ATOM 1536 O O . GLU A 1 195 ? -5.100 -0.368 -0.672 1.00 92.25 195 GLU A O 1
ATOM 1541 N N . GLU A 1 196 ? -5.288 -0.021 1.530 1.00 92.19 196 GLU A N 1
ATOM 1542 C CA . GLU A 1 196 ? -4.856 1.378 1.462 1.00 92.19 196 GLU A CA 1
ATOM 1543 C C . GLU A 1 196 ? -3.337 1.537 1.416 1.00 92.19 196 GLU A C 1
ATOM 1545 O O . GLU A 1 196 ? -2.854 2.568 0.950 1.00 92.19 196 GLU A O 1
ATOM 1550 N N . MET A 1 197 ? -2.582 0.560 1.931 1.00 92.69 197 MET A N 1
ATOM 1551 C CA . MET A 1 197 ? -1.120 0.589 2.045 1.00 92.69 197 MET A CA 1
ATOM 1552 C C . MET A 1 197 ? -0.457 -0.682 1.478 1.00 92.69 197 MET A C 1
ATOM 1554 O O . MET A 1 197 ? 0.383 -1.289 2.150 1.00 92.69 197 MET A O 1
ATOM 1558 N N . PRO A 1 198 ? -0.753 -1.081 0.222 1.00 93.00 198 PRO A N 1
ATOM 1559 C CA . PRO A 1 198 ? -0.235 -2.318 -0.374 1.00 93.00 198 PRO A CA 1
ATOM 1560 C C . PRO A 1 198 ? 1.297 -2.337 -0.529 1.00 93.00 198 PRO A C 1
ATOM 1562 O O . PRO A 1 198 ? 1.899 -3.405 -0.634 1.00 93.00 198 PRO A O 1
ATOM 1565 N N . TRP A 1 199 ? 1.943 -1.166 -0.473 1.00 91.62 199 TRP A N 1
ATOM 1566 C CA . TRP A 1 199 ? 3.400 -1.019 -0.433 1.00 91.62 199 TRP A CA 1
ATOM 1567 C C . TRP A 1 199 ? 4.044 -1.496 0.880 1.00 91.62 199 TRP A C 1
ATOM 1569 O O . TRP A 1 199 ? 5.267 -1.570 0.962 1.00 91.62 199 TRP A O 1
ATOM 1579 N N . MET A 1 200 ? 3.272 -1.824 1.917 1.00 91.44 200 MET A N 1
ATOM 1580 C CA . MET A 1 200 ? 3.772 -2.552 3.089 1.00 91.44 200 MET A CA 1
ATOM 1581 C C . MET A 1 200 ? 3.480 -4.045 2.952 1.00 91.44 200 MET A C 1
ATOM 1583 O O . MET A 1 200 ? 2.657 -4.618 3.666 1.00 91.44 200 MET A O 1
ATOM 1587 N N . TRP A 1 201 ? 4.136 -4.681 1.986 1.00 91.38 201 TRP A N 1
ATOM 1588 C CA . TRP A 1 201 ? 3.880 -6.082 1.654 1.00 91.38 201 TRP A CA 1
ATOM 1589 C C . TRP A 1 201 ? 4.246 -7.057 2.778 1.00 91.38 201 TRP A C 1
ATOM 1591 O O . TRP A 1 201 ? 3.668 -8.139 2.818 1.00 91.38 201 TRP A O 1
ATOM 1601 N N . GLU A 1 202 ? 5.143 -6.682 3.694 1.00 91.94 202 GLU A N 1
ATOM 1602 C CA . GLU A 1 202 ? 5.564 -7.500 4.841 1.00 91.94 202 GLU A CA 1
ATOM 1603 C C . GLU A 1 202 ? 4.389 -7.862 5.763 1.00 91.94 202 GLU A C 1
ATOM 1605 O O . GLU A 1 202 ? 4.411 -8.877 6.451 1.00 91.94 202 GLU A O 1
ATOM 1610 N N . VAL A 1 203 ? 3.315 -7.069 5.735 1.00 91.69 203 VAL A N 1
ATOM 1611 C CA . VAL A 1 203 ? 2.119 -7.301 6.553 1.00 91.69 203 VAL A CA 1
ATOM 1612 C C . VAL A 1 203 ? 1.368 -8.578 6.172 1.00 91.69 203 VAL A C 1
ATOM 1614 O O . VAL A 1 203 ? 0.641 -9.149 6.987 1.00 91.69 203 VAL A O 1
ATOM 1617 N N . LYS A 1 204 ? 1.553 -9.069 4.943 1.00 90.56 204 LYS A N 1
ATOM 1618 C CA . LYS A 1 204 ? 0.950 -10.333 4.503 1.00 90.56 204 LYS A CA 1
ATOM 1619 C C . LYS A 1 204 ? 1.524 -11.539 5.242 1.00 90.56 204 LYS A C 1
ATOM 1621 O O . LYS A 1 204 ? 0.792 -12.508 5.418 1.00 90.56 204 LYS A O 1
ATOM 1626 N N . ASP A 1 205 ? 2.772 -11.434 5.691 1.00 91.12 205 ASP A N 1
ATOM 1627 C CA . ASP A 1 205 ? 3.530 -12.519 6.313 1.00 91.12 205 ASP A CA 1
ATOM 1628 C C . ASP A 1 205 ? 3.415 -12.512 7.851 1.00 91.12 205 ASP A C 1
ATOM 1630 O O . ASP A 1 205 ? 3.926 -13.410 8.517 1.00 91.12 205 ASP A O 1
ATOM 1634 N N . MET A 1 206 ? 2.738 -11.512 8.431 1.00 90.75 206 MET A N 1
ATOM 1635 C CA . MET A 1 206 ? 2.532 -11.402 9.878 1.00 90.75 206 MET A CA 1
ATOM 1636 C C . MET A 1 206 ? 1.471 -12.387 10.387 1.00 90.75 206 MET A C 1
ATOM 1638 O O . MET A 1 206 ? 0.464 -12.650 9.721 1.00 90.75 206 MET A O 1
ATOM 1642 N N . ASP A 1 207 ? 1.649 -12.859 11.622 1.00 90.12 207 ASP A N 1
ATOM 1643 C CA . ASP A 1 207 ? 0.687 -13.736 12.292 1.00 90.12 207 ASP A CA 1
ATOM 1644 C C . ASP A 1 207 ? -0.590 -12.970 12.669 1.00 90.12 207 ASP A C 1
ATOM 1646 O O . ASP A 1 207 ? -0.601 -12.111 13.553 1.00 90.12 207 ASP A O 1
ATOM 1650 N N . VAL A 1 208 ? -1.697 -13.319 12.012 1.00 89.56 208 VAL A N 1
ATOM 1651 C CA . VAL A 1 208 ? -2.997 -12.657 12.180 1.00 89.56 208 VAL A CA 1
ATOM 1652 C C . VAL A 1 208 ? -3.486 -12.663 13.627 1.00 89.56 208 VAL A C 1
ATOM 1654 O O . VAL A 1 208 ? -4.127 -11.694 14.035 1.00 89.56 208 VAL A O 1
ATOM 1657 N N . ALA A 1 209 ? -3.175 -13.707 14.398 1.00 86.50 209 ALA A N 1
ATOM 1658 C CA . ALA A 1 209 ? -3.670 -13.870 15.762 1.00 86.50 209 ALA A CA 1
ATOM 1659 C C . ALA A 1 209 ? -2.874 -13.070 16.804 1.00 86.50 209 ALA A C 1
ATOM 1661 O O . ALA A 1 209 ? -3.384 -12.824 17.896 1.00 86.50 209 ALA A O 1
ATOM 1662 N N . LYS A 1 210 ? -1.635 -12.674 16.489 1.00 87.94 210 LYS A N 1
ATOM 1663 C CA . LYS A 1 210 ? -0.729 -12.011 17.443 1.00 87.94 210 LYS A CA 1
ATOM 1664 C C . LYS A 1 210 ? -0.713 -10.494 17.326 1.00 87.94 210 LYS A C 1
ATOM 1666 O O . LYS A 1 210 ? -0.145 -9.829 18.180 1.00 87.94 210 LYS A O 1
ATOM 1671 N N . VAL A 1 211 ? -1.302 -9.940 16.275 1.00 89.50 211 VAL A N 1
ATOM 1672 C CA . VAL A 1 211 ? -1.145 -8.524 15.943 1.00 89.50 211 VAL A CA 1
ATOM 1673 C C . VAL A 1 211 ? -2.363 -7.727 16.385 1.00 89.50 211 VAL A C 1
ATOM 1675 O O . VAL A 1 211 ? -3.497 -8.037 16.014 1.00 89.50 211 VAL A O 1
ATOM 1678 N N . ASP A 1 212 ? -2.128 -6.634 17.113 1.00 88.75 212 ASP A N 1
ATOM 1679 C CA . ASP A 1 212 ? -3.144 -5.598 17.292 1.00 88.75 212 ASP A CA 1
ATOM 1680 C C . ASP A 1 212 ? -3.248 -4.743 16.019 1.00 88.75 212 ASP A C 1
ATOM 1682 O O . ASP A 1 212 ? -2.604 -3.699 15.864 1.00 88.75 212 ASP A O 1
ATOM 1686 N N . TRP A 1 213 ? -4.075 -5.214 15.085 1.00 91.12 213 TRP A N 1
ATOM 1687 C CA . TRP A 1 213 ? -4.271 -4.602 13.773 1.00 91.12 213 TRP A CA 1
ATOM 1688 C C . TRP A 1 213 ? -4.782 -3.167 13.837 1.00 91.12 213 TRP A C 1
ATOM 1690 O O . TRP A 1 213 ? -4.412 -2.358 12.986 1.00 91.12 213 TRP A O 1
ATOM 1700 N N . HIS A 1 214 ? -5.595 -2.830 14.839 1.00 88.69 214 HIS A N 1
ATOM 1701 C CA . HIS A 1 214 ? -6.076 -1.467 15.021 1.00 88.69 214 HIS A CA 1
ATOM 1702 C C . HIS A 1 214 ? -4.929 -0.528 15.370 1.00 88.69 214 HIS A C 1
ATOM 1704 O O . HIS A 1 214 ? -4.662 0.430 14.639 1.00 88.69 214 HIS A O 1
ATOM 1710 N N . SER A 1 215 ? -4.227 -0.817 16.467 1.00 87.69 215 SER A N 1
ATOM 1711 C CA . SER A 1 215 ? -3.133 0.035 16.930 1.00 87.69 215 SER A CA 1
ATOM 1712 C C . SER A 1 215 ? -2.041 0.134 15.871 1.00 87.69 215 SER A C 1
ATOM 1714 O O . SER A 1 215 ? -1.533 1.225 15.604 1.00 87.69 215 SER A O 1
ATOM 1716 N N . PHE A 1 216 ? -1.735 -0.975 15.195 1.00 90.69 216 PHE A N 1
ATOM 1717 C CA . PHE A 1 216 ? -0.768 -1.001 14.107 1.00 90.69 216 PHE A CA 1
ATOM 1718 C C . PHE A 1 216 ? -1.189 -0.136 12.908 1.00 90.69 216 PHE A C 1
ATOM 1720 O O . PHE A 1 216 ? -0.399 0.697 12.456 1.00 90.69 216 PHE A O 1
ATOM 1727 N N . TYR A 1 217 ? -2.436 -0.256 12.434 1.00 91.12 217 TYR A N 1
ATOM 1728 C CA . TYR A 1 217 ? -2.959 0.564 11.337 1.00 91.12 217 TYR A CA 1
ATOM 1729 C C . TYR A 1 217 ? -2.864 2.061 11.650 1.00 91.12 217 TYR A C 1
ATOM 1731 O O . TYR A 1 217 ? -2.335 2.822 10.838 1.00 91.12 217 TYR A O 1
ATOM 1739 N N . PHE A 1 218 ? -3.305 2.490 12.837 1.00 87.38 218 PHE A N 1
ATOM 1740 C CA . PHE A 1 218 ? -3.231 3.901 13.228 1.00 87.38 218 PHE A CA 1
ATOM 1741 C C . PHE A 1 218 ? -1.786 4.379 13.425 1.00 87.38 218 PHE A C 1
ATOM 1743 O O . PHE A 1 218 ? -1.446 5.483 12.993 1.00 87.38 218 PHE A O 1
ATOM 1750 N N . THR A 1 219 ? -0.919 3.540 13.999 1.00 87.56 219 THR A N 1
ATOM 1751 C CA . THR A 1 219 ? 0.502 3.863 14.194 1.00 87.56 219 THR A CA 1
ATOM 1752 C C . THR A 1 219 ? 1.186 4.144 12.864 1.00 87.56 219 THR A C 1
ATOM 1754 O O . THR A 1 219 ? 1.866 5.157 12.715 1.00 87.56 219 THR A O 1
ATOM 1757 N N . VAL A 1 220 ? 0.980 3.275 11.876 1.00 87.19 220 VAL A N 1
ATOM 1758 C CA . VAL A 1 220 ? 1.578 3.441 10.550 1.00 87.19 220 VAL A CA 1
ATOM 1759 C C . VAL A 1 220 ? 0.949 4.622 9.815 1.00 87.19 220 VAL A C 1
ATOM 1761 O O . VAL A 1 220 ? 1.667 5.435 9.236 1.00 87.19 220 VAL A O 1
ATOM 1764 N N . LYS A 1 221 ? -0.385 4.730 9.829 1.00 86.25 221 LYS A N 1
ATOM 1765 C CA . LYS A 1 221 ? -1.106 5.720 9.024 1.00 86.25 221 LYS A CA 1
ATOM 1766 C C . LYS A 1 221 ? -0.933 7.152 9.533 1.00 86.25 221 LYS A C 1
ATOM 1768 O O . LYS A 1 221 ? -0.885 8.066 8.713 1.00 86.25 221 LYS A O 1
ATOM 1773 N N . PHE A 1 222 ? -0.846 7.351 10.849 1.00 82.56 222 PHE A N 1
ATOM 1774 C CA . PHE A 1 222 ? -0.873 8.687 11.457 1.00 82.56 222 PHE A CA 1
ATOM 1775 C C . PHE A 1 222 ? 0.346 9.010 12.325 1.00 82.56 222 PHE A C 1
ATOM 1777 O O . PHE A 1 222 ? 0.757 10.166 12.365 1.00 82.56 222 PHE A O 1
ATOM 1784 N N . CYS A 1 223 ? 0.932 8.030 13.018 1.00 69.94 223 CYS A N 1
ATOM 1785 C CA . CYS A 1 223 ? 1.973 8.297 14.020 1.00 69.94 223 CYS A CA 1
ATOM 1786 C C . CYS A 1 223 ? 3.405 8.145 13.499 1.00 69.94 223 CYS A C 1
ATOM 1788 O O . CYS A 1 223 ? 4.327 8.623 14.155 1.00 69.94 223 CYS A O 1
ATOM 1790 N N . ARG A 1 224 ? 3.610 7.499 12.344 1.00 70.56 224 ARG A N 1
ATOM 1791 C CA . ARG A 1 224 ? 4.941 7.280 11.753 1.00 70.56 224 ARG A CA 1
ATOM 1792 C C . ARG A 1 224 ? 5.144 7.938 10.378 1.00 70.56 224 ARG A C 1
ATOM 1794 O O . ARG A 1 224 ? 5.590 7.270 9.441 1.00 70.56 224 ARG A O 1
ATOM 1801 N N . PRO A 1 225 ? 4.861 9.250 10.219 1.00 60.34 225 PRO A N 1
ATOM 1802 C CA . PRO A 1 225 ? 5.190 9.966 8.985 1.00 60.34 225 PRO A CA 1
ATOM 1803 C C . PRO A 1 225 ? 6.710 10.137 8.787 1.00 60.34 225 PRO A C 1
ATOM 1805 O O . PRO A 1 225 ? 7.155 10.455 7.687 1.00 60.34 225 PRO A O 1
ATOM 1808 N N . ASP A 1 226 ? 7.507 9.911 9.839 1.00 62.56 226 ASP A N 1
ATOM 1809 C CA . ASP A 1 226 ? 8.970 10.025 9.891 1.00 62.56 226 ASP A CA 1
ATOM 1810 C C . ASP A 1 226 ? 9.706 8.923 9.121 1.00 62.56 226 ASP A C 1
ATOM 1812 O O . ASP A 1 226 ? 10.894 9.066 8.826 1.00 62.56 226 ASP A O 1
ATOM 1816 N N . LEU A 1 227 ? 9.020 7.835 8.756 1.00 74.75 227 LEU A N 1
ATOM 1817 C CA . LEU A 1 227 ? 9.588 6.769 7.937 1.00 74.75 227 LEU A CA 1
ATOM 1818 C C . LEU A 1 227 ? 9.716 7.240 6.482 1.00 74.75 227 LEU A C 1
ATOM 1820 O O . LEU A 1 227 ? 9.010 6.773 5.586 1.00 74.75 227 LEU A O 1
ATOM 1824 N N . LYS A 1 228 ? 10.670 8.151 6.243 1.00 73.81 228 LYS A N 1
ATOM 1825 C CA . LYS A 1 228 ? 11.045 8.699 4.929 1.00 73.81 228 LYS A CA 1
ATOM 1826 C C . LYS A 1 228 ? 11.154 7.591 3.879 1.00 73.81 228 LYS A C 1
ATOM 1828 O O . LYS A 1 228 ? 10.664 7.714 2.763 1.00 73.81 228 LYS A O 1
ATOM 1833 N N . VAL A 1 229 ? 11.706 6.450 4.273 1.00 79.56 229 VAL A N 1
ATOM 1834 C CA . VAL A 1 229 ? 11.846 5.286 3.402 1.00 79.56 229 VAL A CA 1
ATOM 1835 C C . VAL A 1 229 ? 10.502 4.717 2.926 1.00 79.56 229 VAL A C 1
ATOM 1837 O O . VAL A 1 229 ? 10.344 4.434 1.738 1.00 79.56 229 VAL A O 1
ATOM 1840 N N . LEU A 1 230 ? 9.504 4.601 3.811 1.00 85.44 230 LEU A N 1
ATOM 1841 C CA . LEU A 1 230 ? 8.157 4.161 3.428 1.00 85.44 230 LEU A CA 1
ATOM 1842 C C . LEU A 1 230 ? 7.462 5.181 2.529 1.00 85.44 230 LEU A C 1
ATOM 1844 O O . LEU A 1 230 ? 6.707 4.785 1.643 1.00 85.44 230 LEU A O 1
ATOM 1848 N N . ARG A 1 231 ? 7.742 6.478 2.704 1.00 84.44 231 ARG A N 1
ATOM 1849 C CA . ARG A 1 231 ? 7.245 7.514 1.792 1.00 84.44 231 ARG A CA 1
ATOM 1850 C C . ARG A 1 231 ? 7.791 7.313 0.379 1.00 84.44 231 ARG A C 1
ATOM 1852 O O . ARG A 1 231 ? 7.004 7.296 -0.565 1.00 84.44 231 ARG A O 1
ATOM 1859 N N . ASN A 1 232 ? 9.097 7.070 0.228 1.00 84.12 232 ASN A N 1
ATOM 1860 C CA . ASN A 1 232 ? 9.664 6.775 -1.091 1.00 84.12 232 ASN A CA 1
ATOM 1861 C C . ASN A 1 232 ? 9.120 5.473 -1.673 1.00 84.12 232 ASN A C 1
ATOM 1863 O O . ASN A 1 232 ? 8.767 5.413 -2.846 1.00 84.12 232 ASN A O 1
ATOM 1867 N N . ARG A 1 233 ? 8.997 4.431 -0.844 1.00 89.19 233 ARG A N 1
ATOM 1868 C CA . ARG A 1 233 ? 8.412 3.155 -1.257 1.00 89.19 233 ARG A CA 1
ATOM 1869 C C . ARG A 1 233 ? 6.982 3.334 -1.770 1.00 89.19 233 ARG A C 1
ATOM 1871 O O . ARG A 1 233 ? 6.665 2.819 -2.835 1.00 89.19 233 ARG A O 1
ATOM 1878 N N . LYS A 1 234 ? 6.144 4.100 -1.064 1.00 89.00 234 LYS A N 1
ATOM 1879 C CA . LYS A 1 234 ? 4.778 4.446 -1.485 1.00 89.00 234 LYS A CA 1
ATOM 1880 C C . LYS A 1 234 ? 4.761 5.179 -2.826 1.00 89.00 234 LYS A C 1
ATOM 1882 O O . LYS A 1 234 ? 3.908 4.888 -3.658 1.00 89.00 234 LYS A O 1
ATOM 1887 N N . ARG A 1 235 ? 5.678 6.126 -3.034 1.00 86.50 235 ARG A N 1
ATOM 1888 C CA . ARG A 1 235 ? 5.814 6.857 -4.300 1.00 86.50 235 ARG A CA 1
ATOM 1889 C C . ARG A 1 235 ? 6.160 5.908 -5.448 1.00 86.50 235 ARG A C 1
ATOM 1891 O O . ARG A 1 235 ? 5.392 5.812 -6.395 1.00 86.50 235 ARG A O 1
ATOM 1898 N N . VAL A 1 236 ? 7.251 5.149 -5.316 1.00 85.50 236 VAL A N 1
ATOM 1899 C CA . VAL A 1 236 ? 7.690 4.186 -6.342 1.00 85.50 236 VAL A CA 1
ATOM 1900 C C . VAL A 1 236 ? 6.612 3.135 -6.607 1.00 85.50 236 VAL A C 1
ATOM 1902 O O . VAL A 1 236 ? 6.395 2.759 -7.752 1.00 85.50 236 VAL A O 1
ATOM 1905 N N . TRP A 1 237 ? 5.895 2.690 -5.572 1.00 91.38 237 TRP A N 1
ATOM 1906 C CA . TRP A 1 237 ? 4.764 1.781 -5.733 1.00 91.38 237 TRP A CA 1
ATOM 1907 C C . TRP A 1 237 ? 3.695 2.348 -6.667 1.00 91.38 237 TRP A C 1
ATOM 1909 O O . TRP A 1 237 ? 3.229 1.620 -7.532 1.00 91.38 237 TRP A O 1
ATOM 1919 N N . LYS A 1 238 ? 3.316 3.625 -6.527 1.00 88.38 238 LYS A N 1
ATOM 1920 C CA . LYS A 1 238 ? 2.327 4.260 -7.415 1.00 88.38 238 LYS A CA 1
ATOM 1921 C C . LYS A 1 238 ? 2.803 4.310 -8.864 1.00 88.38 238 LYS A C 1
ATOM 1923 O O . LYS A 1 238 ? 2.031 3.974 -9.755 1.00 88.38 238 LYS A O 1
ATOM 1928 N N . ASP A 1 239 ? 4.061 4.690 -9.080 1.00 83.94 239 ASP A N 1
ATOM 1929 C CA . ASP A 1 239 ? 4.651 4.764 -10.421 1.00 83.94 239 ASP A CA 1
ATOM 1930 C C . ASP A 1 239 ? 4.635 3.379 -11.090 1.00 83.94 239 ASP A C 1
ATOM 1932 O O . ASP A 1 239 ? 4.227 3.219 -12.238 1.00 83.94 239 ASP A O 1
ATOM 1936 N N . VAL A 1 240 ? 5.029 2.351 -10.338 1.00 87.56 240 VAL A N 1
ATOM 1937 C CA . VAL A 1 240 ? 5.068 0.962 -10.802 1.00 87.56 240 VAL A CA 1
ATOM 1938 C C . VAL A 1 240 ? 3.666 0.373 -11.000 1.00 87.56 240 VAL A C 1
ATOM 1940 O O . VAL A 1 240 ? 3.445 -0.337 -11.978 1.00 87.56 240 VAL A O 1
ATOM 1943 N N . ASP A 1 241 ? 2.713 0.651 -10.110 1.00 90.75 241 ASP A N 1
ATOM 1944 C CA . ASP A 1 241 ? 1.313 0.213 -10.241 1.00 90.75 241 ASP A CA 1
ATOM 1945 C C . ASP A 1 241 ? 0.672 0.774 -11.512 1.00 90.75 241 ASP A C 1
ATOM 1947 O O . ASP A 1 241 ? 0.019 0.035 -12.250 1.00 90.75 241 ASP A O 1
ATOM 1951 N N . GLU A 1 242 ? 0.952 2.036 -11.838 1.00 86.94 242 GLU A N 1
ATOM 1952 C CA . GLU A 1 242 ? 0.508 2.657 -13.084 1.00 86.94 242 GLU A CA 1
ATOM 1953 C C . GLU A 1 242 ? 1.139 2.002 -14.321 1.00 86.94 242 GLU A C 1
ATOM 1955 O O . GLU A 1 242 ? 0.437 1.731 -15.297 1.00 86.94 242 GLU A O 1
ATOM 1960 N N . ILE A 1 243 ? 2.434 1.672 -14.279 1.00 86.19 243 ILE A N 1
ATOM 1961 C CA . ILE A 1 243 ? 3.097 0.916 -15.353 1.00 86.19 243 ILE A CA 1
ATOM 1962 C C . ILE A 1 243 ? 2.410 -0.436 -15.562 1.00 86.19 243 ILE A C 1
ATOM 1964 O O . ILE A 1 243 ? 2.050 -0.780 -16.688 1.00 86.19 243 ILE A O 1
ATOM 1968 N N . VAL A 1 244 ? 2.189 -1.203 -14.491 1.00 90.12 244 VAL A N 1
ATOM 1969 C CA . VAL A 1 244 ? 1.549 -2.522 -14.597 1.00 90.12 244 VAL A CA 1
ATOM 1970 C C . VAL A 1 244 ? 0.115 -2.395 -15.113 1.00 90.12 244 VAL A C 1
ATOM 1972 O O . VAL A 1 244 ? -0.288 -3.163 -15.985 1.00 90.12 244 VAL A O 1
ATOM 1975 N N . ARG A 1 245 ? -0.630 -1.371 -14.686 1.00 90.25 245 ARG A N 1
ATOM 1976 C CA . ARG A 1 245 ? -1.960 -1.065 -15.229 1.00 90.25 245 ARG A CA 1
ATOM 1977 C C . ARG A 1 245 ? -1.922 -0.777 -16.736 1.00 90.25 245 ARG A C 1
ATOM 1979 O O . ARG A 1 245 ? -2.816 -1.203 -17.468 1.00 90.25 245 ARG A O 1
ATOM 1986 N N . ARG A 1 246 ? -0.901 -0.070 -17.234 1.00 86.62 246 ARG A N 1
ATOM 1987 C CA . ARG A 1 246 ? -0.716 0.173 -18.678 1.00 86.62 246 ARG A CA 1
ATOM 1988 C C . ARG A 1 246 ? -0.371 -1.108 -19.435 1.00 86.62 246 ARG A C 1
ATOM 1990 O O . ARG A 1 246 ? -0.901 -1.310 -20.526 1.00 86.62 246 ARG A O 1
ATOM 1997 N N . ILE A 1 247 ? 0.438 -1.998 -18.856 1.00 87.94 247 ILE A N 1
ATOM 1998 C CA . ILE A 1 247 ? 0.705 -3.335 -19.418 1.00 87.94 247 ILE A CA 1
ATOM 1999 C C . ILE A 1 247 ? -0.613 -4.107 -19.576 1.00 87.94 247 ILE A C 1
ATOM 2001 O O . ILE A 1 247 ? -0.906 -4.600 -20.666 1.00 87.94 247 ILE A O 1
ATOM 2005 N N . GLU A 1 248 ? -1.459 -4.137 -18.539 1.00 90.62 248 GLU A N 1
ATOM 2006 C CA . GLU A 1 248 ? -2.791 -4.764 -18.602 1.00 90.62 248 GLU A CA 1
ATOM 2007 C C . GLU A 1 248 ? -3.642 -4.192 -19.745 1.00 90.62 248 GLU A C 1
ATOM 2009 O O . GLU A 1 248 ? -4.317 -4.935 -20.457 1.00 90.62 248 GLU A O 1
ATOM 2014 N N . GLN A 1 249 ? -3.580 -2.877 -19.968 1.00 88.69 249 GLN A N 1
ATOM 2015 C CA . GLN A 1 249 ? -4.310 -2.213 -21.051 1.00 88.69 249 GLN A CA 1
ATOM 2016 C C . GLN A 1 249 ? -3.762 -2.512 -22.439 1.00 88.69 249 GLN A C 1
ATOM 2018 O O . GLN A 1 249 ? -4.530 -2.628 -23.392 1.00 88.69 249 GLN A O 1
ATOM 2023 N N . LEU A 1 250 ? -2.444 -2.603 -22.591 1.00 86.88 250 LEU A N 1
ATOM 2024 C CA . LEU A 1 250 ? -1.847 -3.002 -23.861 1.00 86.88 250 LEU A CA 1
ATOM 2025 C C . LEU A 1 250 ? -2.229 -4.445 -24.197 1.00 86.88 250 LEU A C 1
ATOM 2027 O O . LEU A 1 250 ? -2.580 -4.724 -25.345 1.00 86.88 250 LEU A O 1
ATOM 2031 N N . ARG A 1 251 ? -2.239 -5.328 -23.193 1.00 88.69 251 ARG A N 1
ATOM 2032 C CA . ARG A 1 251 ? -2.644 -6.728 -23.347 1.00 88.69 251 ARG A CA 1
ATOM 2033 C C . ARG A 1 251 ? -4.126 -6.849 -23.697 1.00 88.69 251 ARG A C 1
ATOM 2035 O O . ARG A 1 251 ? -4.462 -7.533 -24.656 1.00 88.69 251 ARG A O 1
ATOM 2042 N N . SER A 1 252 ? -5.012 -6.131 -23.003 1.00 89.38 252 SER A N 1
ATOM 2043 C CA . SER A 1 252 ? -6.453 -6.154 -23.308 1.00 89.38 252 SER A CA 1
ATOM 2044 C C . SER A 1 252 ? -6.792 -5.594 -24.694 1.00 89.38 252 SER A C 1
ATOM 2046 O O . SER A 1 252 ? -7.811 -5.954 -25.274 1.00 89.38 252 SER A O 1
ATOM 2048 N N . ARG A 1 253 ? -5.915 -4.753 -25.256 1.00 88.56 253 ARG A N 1
ATOM 2049 C CA . ARG A 1 253 ? -6.002 -4.233 -26.630 1.00 88.56 253 ARG A CA 1
ATOM 2050 C C . ARG A 1 253 ? -5.301 -5.114 -27.674 1.00 88.56 253 ARG A C 1
ATOM 2052 O O . ARG A 1 253 ? -5.249 -4.715 -28.833 1.00 88.56 253 ARG A O 1
ATOM 2059 N N . GLY A 1 254 ? -4.720 -6.252 -27.284 1.00 86.88 254 GLY A N 1
ATOM 2060 C CA . GLY A 1 254 ? -3.995 -7.159 -28.183 1.00 86.88 254 GLY A CA 1
ATOM 2061 C C . GLY A 1 254 ? -2.678 -6.598 -28.731 1.00 86.88 254 GLY A C 1
ATOM 2062 O O . GLY A 1 254 ? -2.177 -7.088 -29.737 1.00 86.88 254 GLY A O 1
ATOM 2063 N N . LYS A 1 255 ? -2.119 -5.554 -28.103 1.00 82.38 255 LYS A N 1
ATOM 2064 C CA . LYS A 1 255 ? -0.861 -4.922 -28.540 1.00 82.38 255 LYS A CA 1
ATOM 2065 C C . LYS A 1 255 ? 0.385 -5.670 -28.068 1.00 82.38 255 LYS A C 1
ATOM 2067 O O . LYS A 1 255 ? 1.451 -5.483 -28.642 1.00 82.38 255 LYS A O 1
ATOM 2072 N N . ILE A 1 256 ? 0.253 -6.473 -27.016 1.00 82.50 256 ILE A N 1
ATOM 2073 C CA . ILE A 1 256 ? 1.309 -7.326 -26.465 1.00 82.50 256 ILE A CA 1
ATOM 2074 C C . ILE A 1 256 ? 0.741 -8.726 -26.231 1.00 82.50 256 ILE A C 1
ATOM 2076 O O . ILE A 1 256 ? -0.452 -8.861 -25.950 1.00 82.50 256 ILE A O 1
ATOM 2080 N N . GLY A 1 257 ? 1.586 -9.749 -26.379 1.00 72.44 257 GLY A N 1
ATOM 2081 C CA . GLY A 1 257 ? 1.203 -11.148 -26.178 1.00 72.44 257 GLY A CA 1
ATOM 2082 C C . GLY A 1 257 ? 0.764 -11.452 -24.742 1.00 72.44 257 GLY A C 1
ATOM 2083 O O . GLY A 1 257 ? 1.038 -10.684 -23.814 1.00 72.44 257 GLY A O 1
ATOM 2084 N N . SER A 1 258 ? 0.049 -12.570 -24.575 1.00 61.03 258 SER A N 1
ATOM 2085 C CA . SER A 1 258 ? -0.323 -13.114 -23.262 1.00 61.03 258 SER A CA 1
ATOM 2086 C C . SER A 1 258 ? 0.917 -13.495 -22.468 1.00 61.03 258 SER A C 1
ATOM 2088 O O . SER A 1 258 ? 1.666 -14.356 -22.982 1.00 61.03 258 SER A O 1
#

pLDDT: mean 72.56, std 20.27, range [26.03, 94.38]

Secondary structure (DSSP, 8-state):
---TTTTTHHHHHHHHHHGGGS-GGG----------TTSSS-------HHHHHHHHHHHHHHHSS--HHHHHHHHHHS-HHHHHHHS---HHHHHT-SSS----TT-GGGGS-SS--TTHHHHHHHHHHS---S-SSPPP------TT-GGGGS-HHHHHHHHHTS-HHHHHHHHHH-STTSS--HHHHHHHHHHH-TT-GGGGGS-TTT--HHHHHHIIIII-TT-HHHHHHHHHHHHHHHHHHHHHHHHHTTSS--